Protein AF-A0AAU2WPN0-F1 (afdb_monomer_lite)

pLDDT: mean 75.32, std 19.12, range [30.03, 96.5]

Foldseek 3Di:
DDDDDDPPPDPDDPVPLVLVLLLVLLVCLQVVCPDPQDGDQLLSSQLSSLCLQAPLVVVVVVCVVPDDPPPPCPVVVVSSVSSVVCNVVLPHRDPSVVRSVLLSCLLQPVQQLLVFFDVCLLVLQLVCLVVLAAEEQQAADDQLRVQSSCCSNQNAPPPPRSVDFDQWDWGPPSPHTHIYGYQYYSDSLPPVSLVSQVVVCPQFAEEEEECDPVSQVSSCVSVVSYQAEHECQFPCNVVVVVCVVVVVCVVVVVCVVVNSYHYDDASNCPVVVVVVCLVVCVHPVPGRYYYHYNCQGRGGNVVVSSVSSSVSSSPSSPPPPDDDPDDPPDDDPPDDDPPPDDDDDDDD

Sequence (348 aa):
MDAATDPSDTGSGRSDGRTELIAAKIEHAWGSSVGEKGYGAPDEVAERLYDALYHPDRVVQGIRDRLPEGSRVPELRASTQEALEARADMGPAPDRGEFVRTVSDTIVRDVPVAQTLLPGAREALAELGRRGVGVMAWSAGEPKHQHHKLADIGMVDPAIAPSVEPLITVSRDFGPLLEVATAIAPDKTVPENMQRVRQFAGDRHLVVADDRTKNVIAFQQQFPEATGLWVQYGAHAAKSVAKLERGEDPAVAQAIGDGRIVPVREIGELVPTIERLQREGRLPENAKLALASDVDDTLLNNDLRRDLQHAATLDAVSPAAGPSNHPPAHPNPSRPQPSTWHPTHGSA

Radius of gyration: 25.05 Å; chains: 1; bounding box: 84×68×67 Å

Secondary structure (DSSP, 8-state):
------------S-HHHHHHHHHHHHHHHHHTT-STT-SPPHHHHHHHHHHHHH-HHHHHHHHHHHS-TTSSTHHHHHHHHHHHHTGGGS-SPPPHHHHHHHHHHHHHHTS-GGGGBPTTHHHHHHHHHHTT-EEEEEEES-HHHHHHHHHHTTSS-TTS-TTS--S-EEE-TTSS-EEEEEEEESSTTSHHHHHHHHHHHTTSEEEEEES-HHHHHHHHHH-TTSEEEEESSSTTHHHHHHHHHTT--HHHHHHHHTTSEEEE-SGGGHHHHHHHHHHTTSS-TTPPEEEEE-HHHHHB-HHHHHHHHHHHHHHHHS--SS----------S--PPPP---------

Structure (mmCIF, N/CA/C/O back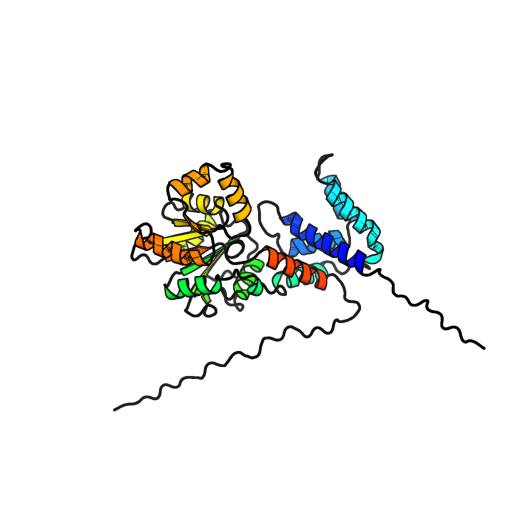bone):
data_AF-A0AAU2WPN0-F1
#
_entry.id   AF-A0AAU2WPN0-F1
#
loop_
_atom_site.group_PDB
_atom_site.id
_atom_site.type_symbol
_atom_site.label_atom_id
_atom_site.label_alt_id
_atom_site.label_comp_id
_atom_site.label_asym_id
_atom_site.label_entity_id
_atom_site.label_seq_id
_atom_site.pdbx_PDB_ins_code
_atom_site.Cartn_x
_atom_site.Cartn_y
_atom_site.Cartn_z
_atom_site.occupancy
_atom_site.B_iso_or_equiv
_atom_site.auth_seq_id
_atom_site.auth_comp_id
_atom_site.auth_asym_id
_atom_site.auth_atom_id
_atom_site.pdbx_PDB_model_num
ATOM 1 N N . MET A 1 1 ? 53.358 -33.901 -37.893 1.00 41.09 1 MET A N 1
ATOM 2 C CA . MET A 1 1 ? 52.142 -33.593 -38.674 1.00 41.09 1 MET A CA 1
ATOM 3 C C . MET A 1 1 ? 51.087 -33.281 -37.643 1.00 41.09 1 MET A C 1
ATOM 5 O O . MET A 1 1 ? 50.383 -34.175 -37.195 1.00 41.09 1 MET A O 1
ATOM 9 N N . ASP A 1 2 ? 51.117 -32.034 -37.189 1.00 34.78 2 ASP A N 1
ATOM 10 C CA . ASP A 1 2 ? 50.236 -31.497 -36.162 1.00 34.78 2 ASP A CA 1
ATOM 11 C C . ASP A 1 2 ? 48.998 -30.933 -36.855 1.00 34.78 2 ASP A C 1
ATOM 13 O O . ASP A 1 2 ? 49.114 -30.093 -37.748 1.00 34.78 2 ASP A O 1
ATOM 17 N N . ALA A 1 3 ? 47.821 -31.424 -36.479 1.00 38.25 3 ALA A N 1
ATOM 18 C CA . ALA A 1 3 ? 46.563 -30.798 -36.849 1.00 38.25 3 ALA A CA 1
ATOM 19 C C . ALA A 1 3 ? 46.236 -29.765 -35.767 1.00 38.25 3 ALA A C 1
ATOM 21 O O . ALA A 1 3 ? 45.864 -30.116 -34.650 1.00 38.25 3 ALA A O 1
ATOM 22 N N . ALA A 1 4 ? 46.449 -28.495 -36.103 1.00 36.09 4 ALA A N 1
ATOM 23 C CA . ALA A 1 4 ? 46.052 -27.358 -35.295 1.00 36.09 4 ALA A CA 1
ATOM 24 C C . ALA A 1 4 ? 44.520 -27.246 -35.280 1.00 36.09 4 ALA A C 1
ATOM 26 O O . ALA A 1 4 ? 43.899 -27.028 -36.320 1.00 36.09 4 ALA A O 1
ATOM 27 N N . THR A 1 5 ? 43.924 -27.395 -34.101 1.00 36.97 5 THR A N 1
ATOM 28 C CA . THR A 1 5 ? 42.552 -26.966 -33.826 1.00 36.97 5 THR A CA 1
ATOM 29 C C . THR A 1 5 ? 42.602 -25.479 -33.494 1.00 36.97 5 THR A C 1
ATOM 31 O O . THR A 1 5 ? 43.243 -25.084 -32.522 1.00 36.97 5 THR A O 1
ATOM 34 N N . ASP A 1 6 ? 41.973 -24.662 -34.332 1.00 34.50 6 ASP A N 1
ATOM 35 C CA . ASP A 1 6 ? 41.810 -23.222 -34.138 1.00 34.50 6 ASP A CA 1
ATOM 36 C C . ASP A 1 6 ? 40.816 -22.952 -32.984 1.00 34.50 6 ASP A C 1
ATOM 38 O O . ASP A 1 6 ? 39.670 -23.401 -33.071 1.00 34.50 6 ASP A O 1
ATOM 42 N N . PRO A 1 7 ? 41.206 -22.270 -31.889 1.00 39.09 7 PRO A N 1
ATOM 43 C CA . PRO A 1 7 ? 40.310 -21.879 -30.812 1.00 39.09 7 PRO A CA 1
ATOM 44 C C . PRO A 1 7 ? 39.847 -20.434 -31.042 1.00 39.09 7 PRO A C 1
ATOM 46 O O . PRO A 1 7 ? 40.150 -19.536 -30.259 1.00 39.09 7 PRO A O 1
ATOM 49 N N . SER A 1 8 ? 39.131 -20.195 -32.138 1.00 35.88 8 SER A N 1
ATOM 50 C CA . SER A 1 8 ? 38.512 -18.898 -32.437 1.00 35.88 8 SER A CA 1
ATOM 51 C C . SER A 1 8 ? 37.004 -18.872 -32.154 1.00 35.88 8 SER A C 1
ATOM 53 O O . SER A 1 8 ? 36.317 -17.947 -32.574 1.00 35.88 8 SER A O 1
ATOM 55 N N . ASP A 1 9 ? 36.499 -19.823 -31.360 1.00 41.84 9 ASP A N 1
ATOM 56 C CA . ASP A 1 9 ? 35.136 -19.797 -30.817 1.00 41.84 9 ASP A CA 1
ATOM 57 C C . ASP A 1 9 ? 35.171 -19.589 -29.297 1.00 41.84 9 ASP A C 1
ATOM 59 O O . ASP A 1 9 ? 34.936 -20.480 -28.482 1.00 41.84 9 ASP A O 1
ATOM 63 N N . THR A 1 10 ? 35.553 -18.374 -28.908 1.00 37.50 10 THR A N 1
ATOM 64 C CA . THR A 1 10 ? 35.216 -17.837 -27.590 1.00 37.50 10 THR A CA 1
ATOM 65 C C . THR A 1 10 ? 34.099 -16.829 -27.798 1.00 37.50 10 THR A C 1
ATOM 67 O O . THR A 1 10 ? 34.336 -15.637 -28.009 1.00 37.50 10 THR A O 1
ATOM 70 N N . GLY A 1 11 ? 32.861 -17.332 -27.759 1.00 35.84 11 GLY A N 1
ATOM 71 C CA . GLY A 1 11 ? 31.665 -16.542 -27.484 1.00 35.84 11 GLY A CA 1
ATOM 72 C C . GLY A 1 11 ? 31.889 -15.737 -26.205 1.00 35.84 11 GLY A C 1
ATOM 73 O O . GLY A 1 11 ? 31.661 -16.214 -25.099 1.00 35.84 11 GLY A O 1
ATOM 74 N N . SER A 1 12 ? 32.450 -14.544 -26.364 1.00 36.53 12 SER A N 1
ATOM 75 C CA . SER A 1 12 ? 32.965 -13.713 -25.286 1.00 36.53 12 SER A CA 1
ATOM 76 C C . SER A 1 12 ? 31.963 -12.609 -24.973 1.00 36.53 12 SER A C 1
ATOM 78 O O . SER A 1 12 ? 31.715 -11.716 -25.779 1.00 36.53 12 SER A O 1
ATOM 80 N N . GLY A 1 13 ? 31.364 -12.699 -23.785 1.00 36.97 13 GLY A N 1
ATOM 81 C CA . GLY A 1 13 ? 31.141 -11.562 -22.883 1.00 36.97 13 GLY A CA 1
ATOM 82 C C . GLY A 1 13 ? 30.313 -10.366 -23.365 1.00 36.97 13 GLY A C 1
ATOM 83 O O . GLY A 1 13 ? 30.427 -9.301 -22.770 1.00 36.97 13 GLY A O 1
ATOM 84 N N . ARG A 1 14 ? 29.495 -10.485 -24.418 1.00 42.72 14 ARG A N 1
ATOM 85 C CA . ARG A 1 14 ? 28.602 -9.395 -24.871 1.00 42.72 14 ARG A CA 1
ATOM 86 C C . ARG A 1 14 ? 27.188 -9.439 -24.275 1.00 42.72 14 ARG A C 1
ATOM 88 O O . ARG A 1 14 ? 26.426 -8.502 -24.488 1.00 42.72 14 ARG A O 1
ATOM 95 N N . SER A 1 15 ? 26.828 -10.481 -23.518 1.00 51.94 15 SER A N 1
ATOM 96 C CA . SER A 1 15 ? 25.516 -10.585 -22.848 1.00 51.94 15 SER A CA 1
ATOM 97 C C . SER A 1 15 ? 25.370 -9.681 -21.624 1.00 51.94 15 SER A C 1
ATOM 99 O O . SER A 1 15 ? 24.247 -9.341 -21.252 1.00 51.94 15 SER A O 1
ATOM 101 N N . ASP A 1 16 ? 26.482 -9.267 -21.019 1.00 61.56 16 ASP A N 1
ATOM 102 C CA . ASP A 1 16 ? 26.452 -8.669 -19.682 1.00 61.56 16 ASP A CA 1
ATOM 103 C C . ASP A 1 16 ? 26.088 -7.178 -19.761 1.00 61.56 16 ASP A C 1
ATOM 105 O O . ASP A 1 16 ? 25.145 -6.739 -19.107 1.00 61.56 16 ASP A O 1
ATOM 109 N N . GLY A 1 17 ? 26.681 -6.431 -20.702 1.00 65.12 17 GLY A N 1
ATOM 110 C CA . GLY A 1 17 ? 26.371 -5.005 -20.892 1.00 65.12 17 GLY A CA 1
ATOM 111 C C . GLY A 1 17 ? 24.945 -4.723 -21.390 1.00 65.12 17 GLY A C 1
ATOM 112 O O . GLY A 1 17 ? 24.338 -3.723 -21.008 1.00 65.12 17 GLY A O 1
ATOM 113 N N . ARG A 1 18 ? 24.361 -5.617 -22.204 1.00 73.75 18 ARG A N 1
ATOM 114 C CA . ARG A 1 18 ? 22.958 -5.492 -22.646 1.00 73.75 18 ARG A CA 1
ATOM 115 C C . ARG A 1 18 ? 21.991 -5.698 -21.482 1.00 73.75 18 ARG A C 1
ATOM 117 O O . ARG A 1 18 ? 21.039 -4.936 -21.335 1.00 73.75 18 ARG A O 1
ATOM 124 N N . THR A 1 19 ? 22.228 -6.727 -20.675 1.00 76.94 19 THR A N 1
ATOM 125 C CA . THR A 1 19 ? 21.384 -7.052 -19.519 1.00 76.94 19 THR A CA 1
ATOM 126 C C . THR A 1 19 ? 21.441 -5.931 -18.479 1.00 76.94 19 THR A C 1
ATOM 128 O O . THR A 1 19 ? 20.399 -5.492 -17.996 1.00 76.94 19 THR A O 1
ATOM 131 N N . GLU A 1 20 ? 22.634 -5.396 -18.207 1.00 74.81 20 GLU A N 1
ATOM 132 C CA . GLU A 1 20 ? 22.838 -4.249 -17.312 1.00 74.81 20 GLU A CA 1
ATOM 133 C C . GLU A 1 20 ? 22.116 -2.986 -17.802 1.00 74.81 20 GLU A C 1
ATOM 135 O O . GLU A 1 20 ? 21.430 -2.320 -17.023 1.00 74.81 20 GLU A O 1
ATOM 140 N N . LEU A 1 21 ? 22.196 -2.679 -19.101 1.00 76.00 21 LEU A N 1
ATOM 141 C CA . LEU A 1 21 ? 21.477 -1.551 -19.692 1.00 76.00 21 LEU A CA 1
ATOM 142 C C . LEU A 1 21 ? 19.960 -1.699 -19.540 1.00 76.00 21 LEU A C 1
ATOM 144 O O . LEU A 1 21 ? 19.283 -0.750 -19.141 1.00 76.00 21 LEU A O 1
ATOM 148 N N . ILE A 1 22 ? 19.420 -2.877 -19.861 1.00 77.38 22 ILE A N 1
ATOM 149 C CA . ILE A 1 22 ? 17.988 -3.161 -19.731 1.00 77.38 22 ILE A CA 1
ATOM 150 C C . ILE A 1 22 ? 17.559 -3.016 -18.268 1.00 77.38 22 ILE A C 1
ATOM 152 O O . ILE A 1 22 ? 16.577 -2.325 -17.996 1.00 77.38 22 ILE A O 1
ATOM 156 N N . ALA A 1 23 ? 18.316 -3.584 -17.327 1.00 78.88 23 ALA A N 1
ATOM 157 C CA . ALA A 1 23 ? 18.053 -3.448 -15.897 1.00 78.88 23 ALA A CA 1
ATOM 158 C C . ALA A 1 23 ? 18.043 -1.974 -15.452 1.00 78.88 23 ALA A C 1
ATOM 160 O O . ALA A 1 23 ? 17.129 -1.549 -14.745 1.00 78.88 23 ALA A O 1
ATOM 161 N N . ALA A 1 24 ? 18.982 -1.156 -15.939 1.00 75.75 24 ALA A N 1
ATOM 162 C CA . ALA A 1 24 ? 19.002 0.282 -15.668 1.00 75.75 24 ALA A CA 1
ATOM 163 C C . ALA A 1 24 ? 17.785 1.021 -16.263 1.00 75.75 24 ALA A C 1
ATOM 165 O O . ALA A 1 24 ? 17.276 1.974 -15.664 1.00 75.75 24 ALA A O 1
ATOM 166 N N . LYS A 1 25 ? 17.275 0.595 -17.428 1.00 79.62 25 LYS A N 1
ATOM 167 C CA . LYS A 1 25 ? 16.051 1.168 -18.023 1.00 79.62 25 LYS A CA 1
ATOM 168 C C . LYS A 1 25 ? 14.791 0.768 -17.288 1.00 79.62 25 LYS A C 1
ATOM 170 O O . LYS A 1 25 ? 13.909 1.610 -17.134 1.00 79.62 25 LYS A O 1
ATOM 175 N N . ILE A 1 26 ? 14.733 -0.467 -16.809 1.00 76.69 26 ILE A N 1
ATOM 176 C CA . ILE A 1 26 ? 13.685 -0.930 -15.907 1.00 76.69 26 ILE A CA 1
ATOM 177 C C . ILE A 1 26 ? 13.712 -0.044 -14.656 1.00 76.69 26 ILE A C 1
ATOM 179 O O . ILE A 1 26 ? 12.748 0.684 -14.423 1.00 76.69 26 ILE A O 1
ATOM 183 N N . GLU A 1 27 ? 14.838 0.026 -13.939 1.00 74.31 27 GLU A N 1
ATOM 184 C CA . GLU A 1 27 ? 15.009 0.878 -12.750 1.00 74.31 27 GLU A CA 1
ATOM 185 C C . GLU A 1 27 ? 14.519 2.314 -12.991 1.00 74.31 27 GLU A C 1
ATOM 187 O O . GLU A 1 27 ? 13.779 2.860 -12.172 1.00 74.31 27 GLU A O 1
ATOM 192 N N . HIS A 1 28 ? 14.848 2.912 -14.140 1.00 72.50 28 HIS A N 1
ATOM 193 C CA . HIS A 1 28 ? 14.387 4.252 -14.494 1.00 72.50 28 HIS A CA 1
ATOM 194 C C . HIS A 1 28 ? 12.879 4.341 -14.800 1.00 72.50 28 HIS A C 1
ATOM 196 O O . HIS A 1 28 ? 12.210 5.278 -14.354 1.00 72.50 28 HIS A O 1
ATOM 202 N N . ALA A 1 29 ? 12.315 3.393 -15.552 1.00 72.44 29 ALA A N 1
ATOM 203 C CA . ALA A 1 29 ? 10.887 3.363 -15.880 1.00 72.44 29 ALA A CA 1
ATOM 204 C C . ALA A 1 29 ? 10.010 3.240 -14.619 1.00 72.44 29 ALA A C 1
ATOM 206 O O . ALA A 1 29 ? 8.946 3.867 -14.546 1.00 72.44 29 ALA A O 1
ATOM 207 N N . TRP A 1 30 ? 10.505 2.512 -13.613 1.00 68.81 30 TRP A N 1
ATOM 208 C CA . TRP A 1 30 ? 9.906 2.374 -12.284 1.00 68.81 30 TRP A CA 1
ATOM 209 C C . TRP A 1 30 ? 10.196 3.577 -11.368 1.00 68.81 30 TRP A C 1
ATOM 211 O O . TRP A 1 30 ? 9.302 4.077 -10.682 1.00 68.81 30 TRP A O 1
ATOM 221 N N . GLY A 1 31 ? 11.428 4.095 -11.384 1.00 57.66 31 GLY A N 1
ATOM 222 C CA . GLY A 1 31 ? 11.885 5.226 -10.567 1.00 57.66 31 GLY A CA 1
ATOM 223 C C . GLY A 1 31 ? 11.278 6.575 -10.972 1.00 57.66 31 GLY A C 1
ATOM 224 O O . GLY A 1 31 ? 11.042 7.439 -10.130 1.00 57.66 31 GLY A O 1
ATOM 225 N N . SER A 1 32 ? 10.953 6.755 -12.254 1.00 49.78 32 SER A N 1
ATOM 226 C CA . SER A 1 32 ? 10.294 7.964 -12.778 1.00 49.78 32 SER A CA 1
ATOM 227 C C . SER A 1 32 ? 8.824 8.106 -12.350 1.00 49.78 32 SER A C 1
ATOM 229 O O . SER A 1 32 ? 8.279 9.207 -12.422 1.00 49.78 32 SER A O 1
ATOM 231 N N . SER A 1 33 ? 8.202 7.040 -11.827 1.00 43.72 33 SER A N 1
ATOM 232 C CA . SER A 1 33 ? 6.909 7.096 -11.122 1.00 43.72 33 SER A CA 1
ATOM 233 C C . SER A 1 33 ? 7.015 7.488 -9.644 1.00 43.72 33 SER A C 1
ATOM 235 O O . SER A 1 33 ? 5.991 7.755 -9.024 1.00 43.72 33 SER A O 1
ATOM 237 N N . VAL A 1 34 ? 8.222 7.613 -9.075 1.00 39.62 34 VAL A N 1
ATOM 238 C CA . VAL A 1 34 ? 8.445 7.969 -7.655 1.00 39.62 34 VAL A CA 1
ATOM 239 C C . VAL A 1 34 ? 8.317 9.489 -7.425 1.00 39.62 34 VAL A C 1
ATOM 241 O O . VAL A 1 34 ? 9.013 10.107 -6.621 1.00 39.62 34 VAL A O 1
ATOM 244 N N . GLY A 1 35 ? 7.391 10.125 -8.147 1.00 35.94 35 GLY A N 1
ATOM 245 C CA . GLY A 1 35 ? 6.726 11.324 -7.653 1.00 35.94 35 GLY A CA 1
ATOM 246 C C . GLY A 1 35 ? 5.795 10.937 -6.502 1.00 35.94 35 GLY A C 1
ATOM 247 O O . GLY A 1 35 ? 5.479 9.770 -6.311 1.00 35.94 35 GLY A O 1
ATOM 248 N N . GLU A 1 36 ? 5.327 11.902 -5.717 1.00 36.22 36 GLU A N 1
ATOM 249 C CA . GLU A 1 36 ? 4.558 11.702 -4.473 1.00 36.22 36 GLU A CA 1
ATOM 250 C C . GLU A 1 36 ? 3.239 10.883 -4.580 1.00 36.22 36 GLU A C 1
ATOM 252 O O . GLU A 1 36 ? 2.524 10.767 -3.576 1.00 36.22 36 GLU A O 1
ATOM 257 N N . LYS A 1 37 ? 2.925 10.327 -5.763 1.00 36.84 37 LYS A N 1
ATOM 258 C CA . LYS A 1 37 ? 1.647 9.745 -6.200 1.00 36.84 37 LYS A CA 1
ATOM 259 C C . LYS A 1 37 ? 1.599 8.207 -6.322 1.00 36.84 37 LYS A C 1
ATOM 261 O O . LYS A 1 37 ? 0.562 7.695 -6.720 1.00 36.84 37 LYS A O 1
ATOM 266 N N . GLY A 1 38 ? 2.639 7.470 -5.930 1.00 47.22 38 GLY A N 1
ATOM 267 C CA . GLY A 1 38 ? 2.613 5.997 -5.952 1.00 47.22 38 GLY A CA 1
ATOM 268 C C . GLY A 1 38 ? 2.891 5.392 -7.334 1.00 47.22 38 GLY A C 1
ATOM 269 O O . GLY A 1 38 ? 3.112 6.114 -8.306 1.00 47.22 38 GLY A O 1
ATOM 270 N N . TYR A 1 39 ? 2.960 4.059 -7.391 1.00 52.44 39 TYR A N 1
ATOM 271 C CA . TYR A 1 39 ? 3.325 3.284 -8.583 1.00 52.44 39 TYR A CA 1
ATOM 272 C C . TYR A 1 39 ? 2.516 3.717 -9.819 1.00 52.44 39 TYR A C 1
ATOM 274 O O . TYR A 1 39 ? 1.288 3.788 -9.769 1.00 52.44 39 TYR A O 1
ATOM 282 N N . GLY A 1 40 ? 3.209 4.013 -10.927 1.00 60.41 40 GLY A N 1
ATOM 283 C CA . GLY A 1 40 ? 2.558 4.345 -12.197 1.00 60.41 40 GLY A CA 1
ATOM 284 C C . GLY A 1 40 ? 1.725 3.174 -12.718 1.00 60.41 40 GLY A C 1
ATOM 285 O O . GLY A 1 40 ? 1.997 2.021 -12.379 1.00 60.41 40 GLY A O 1
ATOM 286 N N . ALA A 1 41 ? 0.716 3.455 -13.546 1.00 74.38 41 ALA A N 1
ATOM 287 C CA . ALA A 1 41 ? -0.078 2.395 -14.159 1.00 74.38 41 ALA A CA 1
ATOM 288 C C . ALA A 1 41 ? 0.846 1.435 -14.945 1.00 74.38 41 ALA A C 1
ATOM 290 O O . ALA A 1 41 ? 1.729 1.919 -15.661 1.00 74.38 41 ALA A O 1
ATOM 291 N N . PRO A 1 42 ? 0.674 0.101 -14.842 1.00 79.94 42 PRO A N 1
ATOM 292 C CA . PRO A 1 42 ? 1.556 -0.869 -15.500 1.00 79.94 42 PRO A CA 1
ATOM 293 C C . PRO A 1 42 ? 1.759 -0.617 -17.001 1.00 79.94 42 PRO A C 1
ATOM 295 O O . PRO A 1 42 ? 2.884 -0.704 -17.489 1.00 79.94 42 PRO A O 1
ATOM 298 N N . ASP A 1 43 ? 0.702 -0.202 -17.709 1.00 83.19 43 ASP A N 1
ATOM 299 C CA . ASP A 1 43 ? 0.771 0.156 -19.130 1.00 83.19 43 ASP A CA 1
ATOM 300 C C . ASP A 1 43 ? 1.692 1.364 -19.374 1.00 83.19 43 ASP A C 1
ATOM 302 O O . ASP A 1 43 ? 2.500 1.344 -20.297 1.00 83.19 43 ASP A O 1
ATOM 306 N N . GLU A 1 44 ? 1.645 2.395 -18.522 1.00 82.62 44 GLU A N 1
ATOM 307 C CA . GLU A 1 44 ? 2.536 3.558 -18.635 1.00 82.62 44 GLU A CA 1
ATOM 308 C C . GLU A 1 44 ? 3.997 3.193 -18.361 1.00 82.62 44 GLU A C 1
ATOM 310 O O . GLU A 1 44 ? 4.899 3.711 -19.020 1.00 82.62 44 GLU A O 1
ATOM 315 N N . VAL A 1 45 ? 4.246 2.316 -17.383 1.00 81.69 45 VAL A N 1
ATOM 316 C CA . VAL A 1 45 ? 5.596 1.808 -17.096 1.00 81.69 45 VAL A CA 1
ATOM 317 C C . VAL A 1 45 ? 6.124 1.039 -18.307 1.00 81.69 45 VAL A C 1
ATOM 319 O O . VAL A 1 45 ? 7.247 1.293 -18.746 1.00 81.69 45 VAL A O 1
ATOM 322 N N . ALA A 1 46 ? 5.301 0.165 -18.891 1.00 87.44 46 ALA A N 1
ATOM 323 C CA . ALA A 1 46 ? 5.642 -0.605 -20.081 1.00 87.44 46 ALA A CA 1
ATOM 324 C C . ALA A 1 46 ? 5.881 0.288 -21.315 1.00 87.44 46 ALA A C 1
ATOM 326 O O . ALA A 1 46 ? 6.855 0.080 -22.039 1.00 87.44 46 ALA A O 1
ATOM 327 N N . GLU A 1 47 ? 5.061 1.321 -21.533 1.00 87.25 47 GLU A N 1
ATOM 328 C CA . GLU A 1 47 ? 5.261 2.294 -22.615 1.00 87.25 47 GLU A CA 1
ATOM 329 C C . GLU A 1 47 ? 6.570 3.076 -22.454 1.00 87.25 47 GLU A C 1
ATOM 331 O O . GLU A 1 47 ? 7.341 3.208 -23.407 1.00 87.25 47 GLU A O 1
ATOM 336 N N . ARG A 1 48 ? 6.857 3.568 -21.240 1.00 82.81 48 ARG A N 1
ATOM 337 C CA . ARG A 1 48 ? 8.113 4.276 -20.951 1.00 82.81 48 ARG A CA 1
ATOM 338 C C . ARG A 1 48 ? 9.320 3.374 -21.161 1.00 82.81 48 ARG A C 1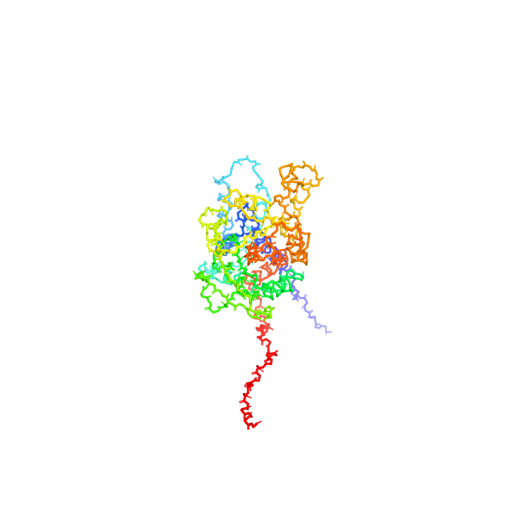
ATOM 340 O O . ARG A 1 48 ? 10.324 3.829 -21.706 1.00 82.81 48 ARG A O 1
ATOM 347 N N . LEU A 1 49 ? 9.224 2.113 -20.743 1.00 85.38 49 LEU A N 1
ATOM 348 C CA . LEU A 1 49 ? 10.280 1.131 -20.951 1.00 85.38 49 LEU A CA 1
ATOM 349 C C . LEU A 1 49 ? 10.506 0.871 -22.446 1.00 85.38 49 LEU A C 1
ATOM 351 O O . LEU A 1 49 ? 11.651 0.885 -22.892 1.00 85.38 49 LEU A O 1
ATOM 355 N N . TYR A 1 50 ? 9.435 0.714 -23.230 1.00 87.56 50 TYR A N 1
ATOM 356 C CA . TYR A 1 50 ? 9.522 0.552 -24.683 1.00 87.56 50 TYR A CA 1
ATOM 357 C C . TYR A 1 50 ? 10.246 1.733 -25.340 1.00 87.56 50 TYR A C 1
ATOM 359 O O . TYR A 1 50 ? 11.205 1.542 -26.092 1.00 87.56 50 TYR A O 1
ATOM 367 N N . ASP A 1 51 ? 9.832 2.962 -25.023 1.00 84.44 51 ASP A N 1
ATOM 368 C CA . ASP A 1 51 ? 10.462 4.161 -25.573 1.00 84.44 51 ASP A CA 1
ATOM 369 C C . ASP A 1 51 ? 11.926 4.287 -25.120 1.00 84.44 51 ASP A C 1
ATOM 371 O O . ASP A 1 51 ? 12.787 4.630 -25.929 1.00 84.44 51 ASP A O 1
ATOM 375 N N . ALA A 1 52 ? 12.246 3.954 -23.867 1.00 80.88 52 ALA A N 1
ATOM 376 C CA . ALA A 1 52 ? 13.613 3.998 -23.350 1.00 80.88 52 ALA A CA 1
ATOM 377 C C . ALA A 1 52 ? 14.554 2.978 -24.016 1.00 80.88 52 ALA A C 1
ATOM 379 O O . ALA A 1 52 ? 15.743 3.267 -24.168 1.00 80.88 52 ALA A O 1
ATOM 380 N N . LEU A 1 53 ? 14.036 1.809 -24.402 1.00 81.06 53 LEU A N 1
ATOM 381 C CA . LEU A 1 53 ? 14.808 0.730 -25.020 1.00 81.06 53 LEU A CA 1
ATOM 382 C C . LEU A 1 53 ? 14.930 0.879 -26.543 1.00 81.06 53 LEU A C 1
ATOM 384 O O . LEU A 1 53 ? 16.008 0.674 -27.096 1.00 81.06 53 LEU A O 1
ATOM 388 N N . TYR A 1 54 ? 13.846 1.250 -27.230 1.00 83.88 54 TYR A N 1
ATOM 389 C CA . TYR A 1 54 ? 13.772 1.195 -28.697 1.00 83.88 54 TYR A CA 1
ATOM 390 C C . TYR A 1 54 ? 13.669 2.565 -29.372 1.00 83.88 54 TYR A C 1
ATOM 392 O O . TYR A 1 54 ? 13.941 2.697 -30.572 1.00 83.88 54 TYR A O 1
ATOM 400 N N . HIS A 1 55 ? 13.319 3.605 -28.615 1.00 81.06 55 HIS A N 1
ATOM 401 C CA . HIS A 1 55 ? 13.244 4.983 -29.096 1.00 81.06 55 HIS A CA 1
ATOM 402 C C . HIS A 1 55 ? 13.944 5.999 -28.172 1.00 81.06 55 HIS A C 1
ATOM 404 O O . HIS A 1 55 ? 13.381 7.073 -27.924 1.00 81.06 55 HIS A O 1
ATOM 410 N N . PRO A 1 56 ? 15.181 5.734 -27.699 1.00 74.75 56 PRO A N 1
ATOM 411 C CA . PRO A 1 56 ? 15.865 6.625 -26.761 1.00 74.75 56 PRO A CA 1
ATOM 412 C C . PRO A 1 56 ? 16.038 8.055 -27.308 1.00 74.75 56 PRO A C 1
ATOM 414 O O . PRO A 1 56 ? 15.978 9.012 -26.540 1.00 74.75 56 PRO A O 1
ATOM 417 N N . ASP A 1 57 ? 16.116 8.233 -28.633 1.00 71.62 57 ASP A N 1
ATOM 418 C CA . ASP A 1 57 ? 16.106 9.547 -29.298 1.00 71.62 57 ASP A CA 1
ATOM 419 C C . ASP A 1 57 ? 14.879 10.398 -28.920 1.00 71.62 57 ASP A C 1
ATOM 421 O O . ASP A 1 57 ? 14.992 11.594 -28.638 1.00 71.62 57 ASP A O 1
ATOM 425 N N . ARG A 1 58 ? 13.689 9.779 -28.885 1.00 74.25 58 ARG A N 1
ATOM 426 C CA . ARG A 1 58 ? 12.430 10.457 -28.535 1.00 74.25 58 ARG A CA 1
ATOM 427 C C . ARG A 1 58 ? 12.415 10.862 -27.068 1.00 74.25 58 ARG A C 1
ATOM 429 O O . ARG A 1 58 ? 11.923 11.940 -26.742 1.00 74.25 58 ARG A O 1
ATOM 436 N N . VAL A 1 59 ? 12.986 10.025 -26.204 1.00 69.38 59 VAL A N 1
ATOM 437 C CA . VAL A 1 59 ? 13.132 10.310 -24.774 1.00 69.38 59 VAL A CA 1
ATOM 438 C C . VAL A 1 59 ? 14.063 11.507 -24.570 1.00 69.38 59 VAL A C 1
ATOM 440 O O . VAL A 1 59 ? 13.675 12.468 -23.906 1.00 69.38 59 VAL A O 1
ATOM 443 N N . VAL A 1 60 ? 15.241 11.519 -25.211 1.00 68.25 60 VAL A N 1
ATOM 444 C CA . VAL A 1 60 ? 16.175 12.661 -25.164 1.00 68.25 60 VAL A CA 1
ATOM 445 C C . VAL A 1 60 ? 15.502 13.946 -25.638 1.00 68.25 60 VAL A C 1
ATOM 447 O O . VAL A 1 60 ? 15.634 14.981 -24.979 1.00 68.25 60 VAL A O 1
ATOM 450 N N . GLN A 1 61 ? 14.771 13.892 -26.753 1.00 67.19 61 GLN A N 1
ATOM 451 C CA . GLN A 1 61 ? 14.087 15.061 -27.297 1.00 67.19 61 GLN A CA 1
ATOM 452 C C . GLN A 1 61 ? 12.990 15.567 -26.350 1.00 67.19 61 GLN A C 1
ATOM 454 O O . GLN A 1 61 ? 12.979 16.745 -26.008 1.00 67.19 61 GLN A O 1
ATOM 459 N N . GLY A 1 62 ? 12.143 14.679 -25.823 1.00 67.19 62 GLY A N 1
ATOM 460 C CA . GLY A 1 62 ? 11.096 15.052 -24.868 1.00 67.19 62 GLY A CA 1
ATOM 461 C C . GLY A 1 62 ? 11.638 15.664 -23.570 1.00 67.19 62 GLY A C 1
ATOM 462 O O . GLY A 1 62 ? 11.034 16.584 -23.023 1.00 67.19 62 GLY A O 1
ATOM 463 N N . ILE A 1 63 ? 12.797 15.200 -23.090 1.00 64.38 63 ILE A N 1
ATOM 464 C CA . ILE A 1 63 ? 13.498 15.787 -21.936 1.00 64.38 63 ILE A CA 1
ATOM 465 C C . ILE A 1 63 ? 14.013 17.190 -22.270 1.00 64.38 63 ILE A C 1
ATOM 467 O O . ILE A 1 63 ? 13.876 18.100 -21.453 1.00 64.38 63 ILE A O 1
ATOM 471 N N . ARG A 1 64 ? 14.619 17.371 -23.452 1.00 62.84 64 ARG A N 1
ATOM 472 C CA . ARG A 1 64 ? 15.126 18.674 -23.914 1.00 62.84 64 ARG A CA 1
ATOM 473 C C . ARG A 1 64 ? 14.001 19.695 -24.075 1.00 62.84 64 ARG A C 1
ATOM 475 O O . ARG A 1 64 ? 14.184 20.835 -23.672 1.00 62.84 64 ARG A O 1
ATOM 482 N N . ASP A 1 65 ? 12.850 19.270 -24.584 1.00 67.25 65 ASP A N 1
ATOM 483 C CA . ASP A 1 65 ? 11.712 20.156 -24.847 1.00 67.25 65 ASP A CA 1
ATOM 484 C C . ASP A 1 65 ? 10.963 20.578 -23.570 1.00 67.25 65 ASP A C 1
ATOM 486 O O . ASP A 1 65 ? 10.307 21.618 -23.553 1.00 67.25 65 ASP A O 1
ATOM 490 N N . ARG A 1 66 ? 11.035 19.781 -22.492 1.00 60.44 66 ARG A N 1
ATOM 491 C CA . ARG A 1 66 ? 10.253 20.001 -21.259 1.00 60.44 66 ARG A CA 1
ATOM 492 C C . ARG A 1 66 ? 11.022 20.643 -20.106 1.00 60.44 66 ARG A C 1
ATOM 494 O O . ARG A 1 66 ? 10.380 21.063 -19.145 1.00 60.44 66 ARG A O 1
ATOM 501 N N . LEU A 1 67 ? 12.356 20.692 -20.140 1.00 55.28 67 LEU A N 1
ATOM 502 C CA . LEU A 1 67 ? 13.149 21.076 -18.966 1.00 55.28 67 LEU A CA 1
ATOM 503 C C . LEU A 1 67 ? 13.945 22.375 -19.162 1.00 55.28 67 LEU A C 1
ATOM 505 O O . LEU A 1 67 ? 14.604 22.533 -20.188 1.00 55.28 67 LEU A O 1
ATOM 509 N N . PRO A 1 68 ? 13.973 23.267 -18.150 1.00 57.31 68 PRO A N 1
ATOM 510 C CA . PRO A 1 68 ? 14.888 24.404 -18.125 1.00 57.31 68 PRO A CA 1
ATOM 511 C C . PRO A 1 68 ? 16.353 23.943 -18.111 1.00 57.31 68 PRO A C 1
ATOM 513 O O . PRO A 1 68 ? 16.689 22.929 -17.477 1.00 57.31 68 PRO A O 1
ATOM 516 N N . GLU A 1 69 ? 17.235 24.712 -18.759 1.00 51.88 69 GLU A N 1
ATOM 517 C CA . GLU A 1 69 ? 18.690 24.524 -18.689 1.00 51.88 69 GLU A CA 1
ATOM 518 C C . GLU A 1 69 ? 19.161 24.413 -17.225 1.00 51.88 69 GLU A C 1
ATOM 520 O O . GLU A 1 69 ? 18.848 25.263 -16.396 1.00 51.88 69 GLU A O 1
ATOM 525 N N . GLY A 1 70 ? 19.900 23.343 -16.895 1.00 49.62 70 GLY A N 1
ATOM 526 C CA . GLY A 1 70 ? 20.505 23.134 -15.566 1.00 49.62 70 GLY A CA 1
ATOM 527 C C . GLY A 1 70 ? 19.780 22.171 -14.610 1.00 49.62 70 GLY A C 1
ATOM 528 O O . GLY A 1 70 ? 20.273 21.922 -13.514 1.00 49.62 70 GLY A O 1
ATOM 529 N N . SER A 1 71 ? 18.646 21.587 -15.004 1.00 53.41 71 SER A N 1
ATOM 530 C CA . SER A 1 71 ? 17.919 20.585 -14.195 1.00 53.41 71 SER A CA 1
ATOM 531 C C . SER A 1 71 ? 18.709 19.258 -14.044 1.00 53.41 71 SER A C 1
ATOM 533 O O . SER A 1 71 ? 19.600 19.013 -14.856 1.00 53.41 71 SER A O 1
ATOM 535 N N . ARG A 1 72 ? 18.360 18.379 -13.069 1.00 49.06 72 ARG A N 1
ATOM 536 C CA . ARG A 1 72 ? 18.937 17.032 -12.701 1.00 49.06 72 ARG A CA 1
ATOM 537 C C . ARG A 1 72 ? 19.071 15.971 -13.826 1.00 49.06 72 ARG A C 1
ATOM 539 O O . ARG A 1 72 ? 19.282 14.788 -13.605 1.00 49.06 72 ARG A O 1
ATOM 546 N N . VAL A 1 73 ? 18.994 16.427 -15.056 1.00 52.94 73 VAL A N 1
ATOM 547 C CA . VAL A 1 73 ? 19.093 15.748 -16.334 1.00 52.94 73 VAL A CA 1
ATOM 548 C C . VAL A 1 73 ? 20.431 15.044 -16.640 1.00 52.94 73 VAL A C 1
ATOM 550 O O . VAL A 1 73 ? 20.388 14.171 -17.503 1.00 52.94 73 VAL A O 1
ATOM 553 N N . PRO A 1 74 ? 21.602 15.341 -16.026 1.00 57.03 74 PRO A N 1
ATOM 554 C CA . PRO A 1 74 ? 22.854 14.688 -16.424 1.00 57.03 74 PRO A CA 1
ATOM 555 C C . PRO A 1 74 ? 22.805 13.156 -16.378 1.00 57.03 74 PRO A C 1
ATOM 557 O O . PRO A 1 74 ? 23.234 12.523 -17.334 1.00 57.03 74 PRO A O 1
ATOM 560 N N . GLU A 1 75 ? 22.206 12.572 -15.339 1.00 57.56 75 GLU A N 1
ATOM 561 C CA . GLU A 1 75 ? 22.104 11.115 -15.157 1.00 57.56 75 GLU A CA 1
ATOM 562 C C . GLU A 1 75 ? 21.164 10.474 -16.192 1.00 57.56 75 GLU A C 1
ATOM 564 O O . GLU A 1 75 ? 21.505 9.476 -16.825 1.00 57.56 75 GLU A O 1
ATOM 569 N N . LEU A 1 76 ? 20.005 11.096 -16.444 1.00 56.41 76 LEU A N 1
ATOM 570 C CA . LEU A 1 76 ? 19.046 10.616 -17.441 1.00 56.41 76 LEU A CA 1
ATOM 571 C C . LEU A 1 76 ? 19.569 10.786 -18.874 1.00 56.41 76 LEU A C 1
ATOM 573 O O . LEU A 1 76 ? 19.359 9.915 -19.717 1.00 56.41 76 LEU A O 1
ATOM 577 N N . ARG A 1 77 ? 20.280 11.885 -19.159 1.00 62.28 77 ARG A N 1
ATOM 578 C CA . ARG A 1 77 ? 20.983 12.077 -20.435 1.00 62.28 77 ARG A CA 1
ATOM 579 C C . ARG A 1 77 ? 22.085 11.043 -20.611 1.00 62.28 77 ARG A C 1
ATOM 581 O O . ARG A 1 77 ? 22.129 10.462 -21.683 1.00 62.28 77 ARG A O 1
ATOM 588 N N . ALA A 1 78 ? 22.918 10.798 -19.599 1.00 65.81 78 ALA A N 1
ATOM 589 C CA . ALA A 1 78 ? 24.002 9.817 -19.665 1.00 65.81 78 ALA A CA 1
ATOM 590 C C . ALA A 1 78 ? 23.458 8.408 -19.930 1.00 65.81 78 ALA A C 1
ATOM 592 O O . ALA A 1 78 ? 23.779 7.817 -20.953 1.00 65.81 78 ALA A O 1
ATOM 593 N N . SER A 1 79 ? 22.506 7.945 -19.116 1.00 64.12 79 SER A N 1
ATOM 594 C CA . SER A 1 79 ? 21.859 6.642 -19.304 1.00 64.12 79 SER A CA 1
ATOM 595 C C . SER A 1 79 ? 21.180 6.517 -20.675 1.00 64.12 79 SER A C 1
ATOM 597 O O . SER A 1 79 ? 21.179 5.457 -21.301 1.00 64.12 79 SER A O 1
ATOM 599 N N . THR A 1 80 ? 20.524 7.571 -21.170 1.00 64.88 80 THR A N 1
ATOM 600 C CA . THR A 1 80 ? 19.844 7.527 -22.481 1.00 64.88 80 THR A CA 1
ATOM 601 C C . THR A 1 80 ? 20.832 7.613 -23.646 1.00 64.88 80 THR A C 1
ATOM 603 O O . THR A 1 80 ? 20.591 7.004 -24.681 1.00 64.88 80 THR A O 1
ATOM 606 N N . GLN A 1 81 ? 21.961 8.295 -23.464 1.00 66.69 81 GLN A N 1
ATOM 607 C CA . GLN A 1 81 ? 23.071 8.326 -24.413 1.00 66.69 81 GLN A CA 1
ATOM 608 C C . GLN A 1 81 ? 23.770 6.960 -24.504 1.00 66.69 81 GLN A C 1
ATOM 610 O O . GLN A 1 81 ? 23.992 6.473 -25.607 1.00 66.69 81 GLN A O 1
ATOM 615 N N . GLU A 1 82 ? 23.993 6.284 -23.375 1.00 67.56 82 GLU A N 1
ATOM 616 C CA . GLU A 1 82 ? 24.470 4.893 -23.336 1.00 67.56 82 GLU A CA 1
ATOM 617 C C . GLU A 1 82 ? 23.511 3.950 -24.083 1.00 67.56 82 GLU A C 1
ATOM 619 O O . GLU A 1 82 ? 23.940 3.094 -24.851 1.00 67.56 82 GLU A O 1
ATOM 624 N N . ALA A 1 83 ? 22.195 4.152 -23.946 1.00 66.69 83 ALA A N 1
ATOM 625 C CA . ALA A 1 83 ? 21.199 3.377 -24.690 1.00 66.69 83 ALA A CA 1
ATOM 626 C C . ALA A 1 83 ? 21.204 3.656 -26.199 1.00 66.69 83 ALA A C 1
ATOM 628 O O . ALA A 1 83 ? 20.912 2.764 -26.992 1.00 66.69 83 ALA A O 1
ATOM 629 N N . LEU A 1 84 ? 21.531 4.886 -26.607 1.00 66.44 84 LEU A N 1
ATOM 630 C CA . LEU A 1 84 ? 21.720 5.230 -28.016 1.00 66.44 84 LEU A CA 1
ATOM 631 C C . LEU A 1 84 ? 22.941 4.523 -28.601 1.00 66.44 84 LEU A C 1
ATOM 633 O O . LEU A 1 84 ? 22.873 4.014 -29.719 1.00 66.44 84 LEU A O 1
ATOM 637 N N . GLU A 1 85 ? 24.024 4.456 -27.832 1.00 67.69 85 GLU A N 1
ATOM 638 C CA . GLU A 1 85 ? 25.269 3.784 -28.208 1.00 67.69 85 GLU A CA 1
ATOM 639 C C . GLU A 1 85 ? 25.097 2.257 -28.259 1.00 67.69 85 GLU A C 1
ATOM 641 O O . GLU A 1 85 ? 25.609 1.609 -29.170 1.00 67.69 85 GLU A O 1
ATOM 646 N N . ALA A 1 86 ? 24.275 1.697 -27.368 1.00 66.69 86 ALA A N 1
ATOM 647 C CA . ALA A 1 86 ? 23.944 0.273 -27.305 1.00 66.69 86 ALA A CA 1
ATOM 648 C C . ALA A 1 86 ? 22.739 -0.148 -28.174 1.00 66.69 86 ALA A C 1
ATOM 650 O O . ALA A 1 86 ? 22.360 -1.320 -28.196 1.00 66.69 86 ALA A O 1
ATOM 651 N N . ARG A 1 87 ? 22.115 0.774 -28.923 1.00 65.75 87 ARG A N 1
ATOM 652 C CA . ARG A 1 87 ? 20.910 0.497 -29.732 1.00 65.75 87 ARG A CA 1
ATOM 653 C C . ARG A 1 87 ? 21.117 -0.627 -30.750 1.00 65.75 87 ARG A C 1
ATOM 655 O O . ARG A 1 87 ? 20.173 -1.353 -31.056 1.00 65.75 87 ARG A O 1
ATOM 662 N N . ALA A 1 88 ? 22.335 -0.771 -31.272 1.00 61.78 88 ALA A N 1
ATOM 663 C CA . ALA A 1 88 ?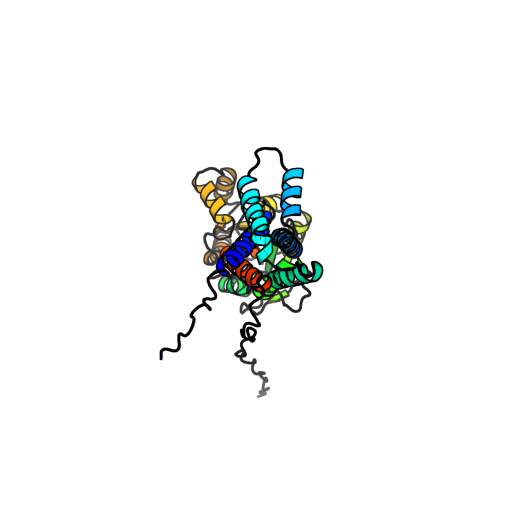 22.682 -1.853 -32.192 1.00 61.78 88 ALA A CA 1
ATOM 664 C C . ALA A 1 88 ? 22.512 -3.245 -31.550 1.00 61.78 88 ALA A C 1
ATOM 666 O O . ALA A 1 88 ? 22.136 -4.190 -32.243 1.00 61.78 88 ALA A O 1
ATOM 667 N N . ASP A 1 89 ? 22.707 -3.352 -30.233 1.00 66.38 89 ASP A N 1
ATOM 668 C CA . ASP A 1 89 ? 22.676 -4.613 -29.487 1.00 66.38 89 ASP A CA 1
ATOM 669 C C . ASP A 1 89 ? 21.268 -4.993 -28.995 1.00 66.38 89 ASP A C 1
ATOM 671 O O . ASP A 1 89 ? 21.026 -6.148 -28.633 1.00 66.38 89 ASP A O 1
ATOM 675 N N . MET A 1 90 ? 20.311 -4.055 -29.024 1.00 68.62 90 MET A N 1
ATOM 676 C CA . MET A 1 90 ? 18.914 -4.287 -28.623 1.00 68.62 90 MET A CA 1
ATOM 677 C C . MET A 1 90 ? 18.105 -5.087 -29.655 1.00 68.62 90 MET A C 1
ATOM 679 O O . MET A 1 90 ? 17.085 -5.686 -29.307 1.00 68.62 90 MET A O 1
ATOM 683 N N . GLY A 1 91 ? 18.575 -5.150 -30.904 1.00 72.62 91 GLY A N 1
ATOM 684 C CA . GLY A 1 91 ? 17.856 -5.779 -32.011 1.00 72.62 91 GLY A CA 1
ATOM 685 C C . GLY A 1 91 ? 16.713 -4.911 -32.565 1.00 72.62 91 GLY A C 1
ATOM 686 O O . GLY A 1 91 ? 16.582 -3.738 -32.204 1.00 72.62 91 GLY A O 1
ATOM 687 N N . PRO A 1 92 ? 15.900 -5.445 -33.496 1.00 79.19 92 PRO A N 1
ATOM 688 C CA . PRO A 1 92 ? 14.766 -4.712 -34.048 1.00 79.19 92 PRO A CA 1
ATOM 689 C C . PRO A 1 92 ? 13.727 -4.415 -32.961 1.00 79.19 92 PRO A C 1
ATOM 691 O O . PRO A 1 92 ? 13.488 -5.238 -32.078 1.00 79.19 92 PRO A O 1
ATOM 694 N N . ALA A 1 93 ? 13.087 -3.248 -33.052 1.00 82.88 93 ALA A N 1
ATOM 695 C CA . ALA A 1 93 ? 11.983 -2.906 -32.164 1.00 82.88 93 ALA A CA 1
ATOM 696 C C . ALA A 1 93 ? 10.813 -3.888 -32.388 1.00 82.88 93 ALA A C 1
ATOM 698 O O . ALA A 1 93 ? 10.402 -4.060 -33.542 1.00 82.88 93 ALA A O 1
ATOM 699 N N . PRO A 1 94 ? 10.293 -4.540 -31.331 1.00 86.19 94 PRO A N 1
ATOM 700 C CA . PRO A 1 94 ? 9.108 -5.385 -31.437 1.00 86.19 94 PRO A CA 1
ATOM 701 C C . PRO A 1 94 ? 7.857 -4.540 -31.718 1.00 86.19 94 PRO A C 1
ATOM 703 O O . PRO A 1 94 ? 7.899 -3.310 -31.659 1.00 86.19 94 PRO A O 1
ATOM 706 N N . ASP A 1 95 ? 6.725 -5.190 -32.006 1.00 91.69 95 ASP A N 1
ATOM 707 C CA . ASP A 1 95 ? 5.448 -4.475 -32.060 1.00 91.69 95 ASP A CA 1
ATOM 708 C C . ASP A 1 95 ? 5.162 -3.806 -30.706 1.00 91.69 95 ASP A C 1
ATOM 710 O O . ASP A 1 95 ? 5.230 -4.442 -29.651 1.00 91.69 95 ASP A O 1
ATOM 714 N N . ARG A 1 96 ? 4.843 -2.507 -30.734 1.00 90.62 96 ARG A N 1
ATOM 715 C CA . ARG A 1 96 ? 4.616 -1.721 -29.515 1.00 90.62 96 ARG A CA 1
ATOM 716 C C . ARG A 1 96 ? 3.433 -2.258 -28.715 1.00 90.62 96 ARG A C 1
ATOM 718 O O . ARG A 1 96 ? 3.525 -2.340 -27.495 1.00 90.62 96 ARG A O 1
ATOM 725 N N . GLY A 1 97 ? 2.326 -2.592 -29.379 1.00 90.31 97 GLY A N 1
ATOM 726 C CA . GLY A 1 97 ? 1.114 -3.056 -28.705 1.00 90.31 97 GLY A CA 1
ATOM 727 C C . GLY A 1 97 ? 1.337 -4.400 -28.018 1.00 90.31 97 GLY A C 1
ATOM 728 O O . GLY A 1 97 ? 0.937 -4.587 -26.869 1.00 90.31 97 GLY A O 1
ATOM 729 N N . GLU A 1 98 ? 2.028 -5.315 -28.694 1.00 89.88 98 GLU A N 1
ATOM 730 C CA . GLU A 1 98 ? 2.418 -6.602 -28.130 1.00 89.88 98 GLU A CA 1
ATOM 731 C C . GLU A 1 98 ? 3.397 -6.449 -26.962 1.00 89.88 98 GLU A C 1
ATOM 733 O O . GLU A 1 98 ? 3.163 -7.040 -25.910 1.00 89.88 98 GLU A O 1
ATOM 738 N N . PHE A 1 99 ? 4.438 -5.622 -27.105 1.00 89.88 99 PHE A N 1
ATOM 739 C CA . PHE A 1 99 ? 5.412 -5.374 -26.040 1.00 89.88 99 PHE A CA 1
ATOM 740 C C . PHE A 1 99 ? 4.750 -4.801 -24.784 1.00 89.88 99 PHE A C 1
ATOM 742 O O . PHE A 1 99 ? 4.930 -5.337 -23.691 1.00 89.88 99 PHE A O 1
ATOM 749 N N . VAL A 1 100 ? 3.961 -3.732 -24.942 1.00 89.38 100 VAL A N 1
ATOM 750 C CA . VAL A 1 100 ? 3.297 -3.050 -23.823 1.00 89.38 100 VAL A CA 1
ATOM 751 C C . VAL A 1 100 ? 2.366 -4.010 -23.096 1.00 89.38 100 VAL A C 1
ATOM 753 O O . VAL A 1 100 ? 2.408 -4.090 -21.870 1.00 89.38 100 VAL A O 1
ATOM 756 N N . ARG A 1 101 ? 1.580 -4.791 -23.844 1.00 88.31 101 ARG A N 1
ATOM 757 C CA . ARG A 1 101 ? 0.685 -5.799 -23.273 1.00 88.31 101 ARG A CA 1
ATOM 758 C C . ARG A 1 101 ? 1.453 -6.864 -22.494 1.00 88.31 101 ARG A C 1
ATOM 760 O O . ARG A 1 101 ? 1.086 -7.128 -21.357 1.00 88.31 101 ARG A O 1
ATOM 767 N N . THR A 1 102 ? 2.495 -7.455 -23.081 1.00 89.31 102 THR A N 1
ATOM 768 C CA . THR A 1 102 ? 3.282 -8.520 -22.439 1.00 89.31 102 THR A CA 1
ATOM 769 C C . THR A 1 102 ? 3.934 -8.024 -21.153 1.00 89.31 102 THR A C 1
ATOM 771 O O . THR A 1 102 ? 3.750 -8.634 -20.107 1.00 89.31 102 THR A O 1
ATOM 774 N N . VAL A 1 103 ? 4.623 -6.880 -21.196 1.00 87.44 103 VAL A N 1
ATOM 775 C CA . VAL A 1 103 ? 5.287 -6.319 -20.011 1.00 87.44 103 VAL A CA 1
ATOM 776 C C . VAL A 1 103 ? 4.271 -5.930 -18.936 1.00 87.44 103 VAL A C 1
ATOM 778 O O . VAL A 1 103 ? 4.465 -6.256 -17.770 1.00 87.44 103 VAL A O 1
ATOM 781 N N . SER A 1 104 ? 3.169 -5.276 -19.308 1.00 86.44 104 SER A N 1
ATOM 782 C CA . SER A 1 104 ? 2.111 -4.901 -18.363 1.00 86.44 104 SER A CA 1
ATOM 783 C C . SER A 1 104 ? 1.454 -6.122 -17.713 1.00 86.44 104 SER A C 1
ATOM 785 O O . SER A 1 104 ? 1.285 -6.151 -16.493 1.00 86.44 104 SER A O 1
ATOM 787 N N . ASP A 1 105 ? 1.129 -7.160 -18.493 1.00 86.19 105 ASP A N 1
ATOM 788 C CA . ASP A 1 105 ? 0.572 -8.399 -17.950 1.00 86.19 105 ASP A CA 1
ATOM 789 C C . ASP A 1 105 ? 1.576 -9.100 -17.025 1.00 86.19 105 ASP A C 1
ATOM 791 O O . ASP A 1 105 ? 1.159 -9.546 -15.961 1.00 86.19 105 ASP A O 1
ATOM 795 N N . THR A 1 106 ? 2.876 -9.117 -17.339 1.00 85.75 106 THR A N 1
ATOM 796 C CA . THR A 1 106 ? 3.912 -9.659 -16.441 1.00 85.75 106 THR A CA 1
ATOM 797 C C . THR A 1 106 ? 4.008 -8.874 -15.135 1.00 85.75 106 THR A C 1
ATOM 799 O O . THR A 1 106 ? 4.004 -9.473 -14.061 1.00 85.75 106 THR A O 1
ATOM 802 N N . ILE A 1 107 ? 4.011 -7.538 -15.197 1.00 79.88 107 ILE A N 1
ATOM 803 C CA . ILE A 1 107 ? 4.011 -6.665 -14.010 1.00 79.88 107 ILE A CA 1
ATOM 804 C C . ILE A 1 107 ? 2.806 -6.943 -13.111 1.00 79.88 107 ILE A C 1
ATOM 806 O O . ILE A 1 107 ? 2.914 -6.888 -11.882 1.00 79.88 107 ILE A O 1
ATOM 810 N N . VAL A 1 108 ? 1.647 -7.179 -13.726 1.00 79.06 108 VAL A N 1
ATOM 811 C CA . VAL A 1 108 ? 0.412 -7.427 -12.993 1.00 79.06 108 VAL A CA 1
ATOM 812 C C . VAL A 1 108 ? 0.372 -8.851 -12.458 1.00 79.06 108 VAL A C 1
ATOM 814 O O . VAL A 1 108 ? 0.029 -8.980 -11.298 1.00 79.06 108 VAL A O 1
ATOM 817 N N . ARG A 1 109 ? 0.691 -9.876 -13.258 1.00 78.75 109 ARG A N 1
ATOM 818 C CA . ARG A 1 109 ? 0.275 -11.271 -13.015 1.00 78.75 109 ARG A CA 1
ATOM 819 C C . ARG A 1 109 ? 1.382 -12.252 -12.662 1.00 78.75 109 ARG A C 1
ATOM 821 O O . ARG A 1 109 ? 1.103 -13.259 -12.021 1.00 78.75 109 ARG A O 1
ATOM 828 N N . ASP A 1 110 ? 2.605 -12.004 -13.116 1.00 79.62 110 ASP A N 1
ATOM 829 C CA . ASP A 1 110 ? 3.688 -12.993 -13.010 1.00 79.62 110 ASP A CA 1
ATOM 830 C C . ASP A 1 110 ? 4.591 -12.728 -11.795 1.00 79.62 110 ASP A C 1
ATOM 832 O O . ASP A 1 110 ? 5.489 -13.508 -11.475 1.00 79.62 110 ASP A O 1
ATOM 836 N N . VAL A 1 111 ? 4.340 -11.628 -11.087 1.00 80.38 111 VAL A N 1
ATOM 837 C CA . VAL A 1 111 ? 5.055 -11.236 -9.876 1.00 80.38 111 VAL A CA 1
ATOM 838 C C . VAL A 1 111 ? 4.414 -11.954 -8.690 1.00 80.38 111 VAL A C 1
ATOM 840 O O . VAL A 1 111 ? 3.238 -11.730 -8.420 1.00 80.38 111 VAL A O 1
ATOM 843 N N . PRO A 1 112 ? 5.147 -12.775 -7.921 1.00 84.44 112 PRO A N 1
ATOM 844 C CA . PRO A 1 112 ? 4.559 -13.534 -6.823 1.00 84.44 112 PRO A CA 1
ATOM 845 C C . PRO A 1 112 ? 4.355 -12.654 -5.576 1.00 84.44 112 PRO A C 1
ATOM 847 O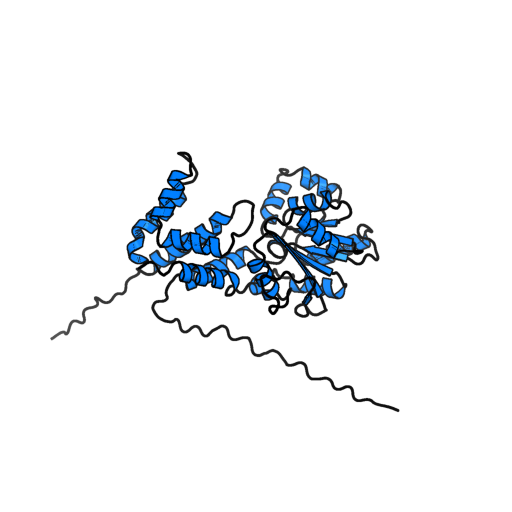 O . PRO A 1 112 ? 5.058 -12.799 -4.575 1.00 84.44 112 PRO A O 1
ATOM 850 N N . VAL A 1 113 ? 3.367 -11.753 -5.609 1.00 83.44 113 VAL A N 1
ATOM 851 C CA . VAL A 1 113 ? 3.088 -10.756 -4.552 1.00 83.44 113 VAL A CA 1
ATOM 852 C C . VAL A 1 113 ? 2.854 -11.407 -3.184 1.00 83.44 113 VAL A C 1
ATOM 854 O O . VAL A 1 113 ? 3.230 -10.862 -2.151 1.00 83.44 113 VAL A O 1
ATOM 857 N N . ALA A 1 114 ? 2.318 -12.628 -3.143 1.00 85.75 114 ALA A N 1
ATOM 858 C CA . ALA A 1 114 ? 2.168 -13.395 -1.906 1.00 85.75 114 ALA A CA 1
ATOM 859 C C . ALA A 1 114 ? 3.481 -13.585 -1.119 1.00 85.75 114 ALA A C 1
ATOM 861 O O . ALA A 1 114 ? 3.445 -13.675 0.110 1.00 85.75 114 ALA A O 1
ATOM 862 N N . GLN A 1 115 ? 4.629 -13.643 -1.807 1.00 89.00 115 GLN A N 1
ATOM 863 C CA . GLN A 1 115 ? 5.954 -13.785 -1.188 1.00 89.00 115 GLN A CA 1
ATOM 864 C C . GLN A 1 115 ? 6.435 -12.493 -0.524 1.00 89.00 115 GLN A C 1
ATOM 866 O O . GLN A 1 115 ? 7.390 -12.517 0.248 1.00 89.00 115 GLN A O 1
ATOM 871 N N . THR A 1 116 ? 5.775 -11.370 -0.805 1.00 88.00 116 THR A N 1
ATOM 872 C CA . THR A 1 116 ? 6.153 -10.058 -0.287 1.00 88.00 116 THR A CA 1
ATOM 873 C C . THR A 1 116 ? 5.364 -9.691 0.958 1.00 88.00 116 THR A C 1
ATOM 875 O O . THR A 1 116 ? 5.539 -8.591 1.456 1.00 88.00 116 THR A O 1
ATOM 878 N N . LEU A 1 117 ? 4.488 -10.554 1.481 1.00 89.25 117 LEU A N 1
ATOM 879 C CA . LEU A 1 117 ? 3.805 -10.288 2.749 1.00 89.25 117 LEU A CA 1
ATOM 880 C C . LEU A 1 117 ? 4.819 -10.118 3.884 1.00 89.25 117 LEU A C 1
ATOM 882 O O . LEU A 1 117 ? 5.733 -10.929 4.044 1.00 89.25 117 LEU A O 1
ATOM 886 N N . LEU A 1 118 ? 4.631 -9.081 4.698 1.00 88.75 118 LEU A N 1
ATOM 887 C CA . LEU A 1 118 ? 5.461 -8.866 5.875 1.00 88.75 118 LEU A CA 1
ATOM 888 C C . LEU A 1 118 ? 5.298 -10.030 6.873 1.00 88.75 118 LEU A C 1
ATOM 890 O O . LEU A 1 118 ? 4.178 -10.519 7.069 1.00 88.75 118 LEU A O 1
ATOM 894 N N . PRO A 1 119 ? 6.381 -10.471 7.542 1.00 88.69 119 PRO A N 1
ATOM 895 C CA . PRO A 1 119 ? 6.289 -11.482 8.593 1.00 88.69 119 PRO A CA 1
ATOM 896 C C . PRO A 1 119 ? 5.289 -11.062 9.677 1.00 88.69 119 PRO A C 1
ATOM 898 O O . PRO A 1 119 ? 5.415 -9.972 10.223 1.00 88.69 119 PRO A O 1
ATOM 901 N N . GLY A 1 120 ? 4.298 -11.901 9.992 1.00 89.00 120 GLY A N 1
ATOM 902 C CA . GLY A 1 120 ? 3.235 -11.571 10.951 1.00 89.00 120 GLY A CA 1
ATOM 903 C C . GLY A 1 120 ? 1.956 -10.990 10.331 1.00 89.00 120 GLY A C 1
ATOM 904 O O . GLY A 1 120 ? 0.937 -10.909 11.018 1.00 89.00 120 GLY A O 1
ATOM 905 N N . ALA A 1 121 ? 1.959 -10.607 9.044 1.00 89.94 121 ALA A N 1
ATOM 906 C CA . ALA A 1 121 ? 0.777 -10.051 8.374 1.00 89.94 121 ALA A CA 1
ATOM 907 C C . ALA A 1 121 ? -0.395 -11.038 8.347 1.00 89.94 121 ALA A C 1
ATOM 909 O O . ALA A 1 121 ? -1.538 -10.674 8.627 1.00 89.94 121 ALA A O 1
ATOM 910 N N . ARG A 1 122 ? -0.110 -12.308 8.027 1.00 88.50 122 ARG A N 1
ATOM 911 C CA . ARG A 1 122 ? -1.132 -13.360 7.947 1.00 88.50 122 ARG A CA 1
ATOM 912 C C . ARG A 1 122 ? -1.742 -13.630 9.315 1.00 88.50 122 ARG A C 1
ATOM 914 O O . ARG A 1 122 ? -2.958 -13.745 9.424 1.00 88.50 122 ARG A O 1
ATOM 921 N N . GLU A 1 123 ? -0.911 -13.695 10.346 1.00 90.50 123 GLU A N 1
ATOM 922 C CA . GLU A 1 123 ? -1.313 -13.903 11.732 1.00 90.50 123 GLU A CA 1
ATOM 923 C C . GLU A 1 123 ? -2.168 -12.738 12.241 1.00 90.50 123 GLU A C 1
ATOM 925 O O . GLU A 1 123 ? -3.202 -12.971 12.870 1.00 90.50 123 GLU A O 1
ATOM 930 N N . ALA A 1 124 ? -1.788 -11.497 11.918 1.00 90.44 124 ALA A N 1
ATOM 931 C CA . ALA A 1 124 ? -2.563 -10.308 12.254 1.00 90.44 124 ALA A CA 1
ATOM 932 C C . ALA A 1 124 ? -3.945 -10.318 11.576 1.00 90.44 124 ALA A C 1
ATOM 934 O O . ALA A 1 124 ? -4.956 -10.139 12.254 1.00 90.44 124 ALA A O 1
ATOM 935 N N . LEU A 1 125 ? -4.018 -10.597 10.269 1.00 88.69 125 LEU A N 1
ATOM 936 C CA . LEU A 1 125 ? -5.288 -10.707 9.535 1.00 88.69 125 LEU A CA 1
ATOM 937 C C . LEU A 1 125 ? -6.172 -11.848 10.066 1.00 88.69 125 LEU A C 1
ATOM 939 O O . LEU A 1 125 ? -7.377 -11.667 10.250 1.00 88.69 125 LEU A O 1
ATOM 943 N N . ALA A 1 126 ? -5.577 -13.003 10.373 1.00 88.06 126 ALA A N 1
ATOM 944 C CA . ALA A 1 126 ? -6.268 -14.138 10.977 1.00 88.06 126 ALA A CA 1
ATOM 945 C C . ALA A 1 126 ? -6.869 -13.782 12.346 1.00 88.06 126 ALA A C 1
ATOM 947 O O . ALA A 1 126 ? -7.998 -14.154 12.667 1.00 88.06 126 ALA A O 1
ATOM 948 N N . GLU A 1 127 ? -6.114 -13.066 13.176 1.00 91.44 127 GLU A N 1
ATOM 949 C CA . GLU A 1 127 ? -6.567 -12.614 14.490 1.00 91.44 127 GLU A CA 1
ATOM 950 C C . GLU A 1 127 ? -7.686 -11.564 14.382 1.00 91.44 127 GLU A C 1
ATOM 952 O O . GLU A 1 127 ? -8.674 -11.655 15.113 1.00 91.44 127 GLU A O 1
ATOM 957 N N . LEU A 1 128 ? -7.595 -10.625 13.434 1.00 90.06 128 LEU A N 1
ATOM 958 C CA . LEU A 1 128 ? -8.675 -9.674 13.137 1.00 90.06 128 LEU A CA 1
ATOM 959 C C . LEU A 1 128 ? -9.966 -10.402 12.726 1.00 90.06 128 LEU A C 1
ATOM 961 O O . LEU A 1 128 ? -11.040 -10.090 13.247 1.00 90.06 128 LEU A O 1
ATOM 965 N N . GLY A 1 129 ? -9.853 -11.431 11.878 1.00 87.00 129 GLY A N 1
ATOM 966 C CA . GLY A 1 129 ? -10.972 -12.292 11.487 1.00 87.00 129 GLY A CA 1
ATOM 967 C C . GLY A 1 129 ? -11.597 -13.039 12.671 1.00 87.00 129 GLY A C 1
ATOM 968 O O . GLY A 1 129 ? -12.817 -13.023 12.831 1.00 87.00 129 GLY A O 1
ATOM 969 N N . ARG A 1 130 ? -10.787 -13.622 13.574 1.00 89.12 130 ARG A N 1
ATOM 970 C CA . ARG A 1 130 ? -11.288 -14.275 14.811 1.00 89.12 130 ARG A CA 1
ATOM 971 C C . ARG A 1 130 ? -12.104 -13.334 15.690 1.00 89.12 130 ARG A C 1
ATOM 973 O O . ARG A 1 130 ? -13.025 -13.779 16.369 1.00 89.12 130 ARG A O 1
ATOM 980 N N . ARG A 1 131 ? -11.766 -12.047 15.675 1.00 87.06 131 ARG A N 1
ATOM 981 C CA . ARG A 1 131 ? -12.429 -10.999 16.460 1.00 87.06 131 ARG A CA 1
ATOM 982 C C . ARG A 1 131 ? -13.649 -10.401 15.770 1.00 87.06 131 ARG A C 1
ATOM 984 O O . ARG A 1 131 ? -14.314 -9.554 16.359 1.00 87.06 131 ARG A O 1
ATOM 991 N N . GLY A 1 132 ? -13.941 -10.814 14.537 1.00 88.00 132 GLY A N 1
ATOM 992 C CA . GLY A 1 132 ? -15.021 -10.238 13.743 1.00 88.00 132 GLY A CA 1
ATOM 993 C C . GLY A 1 132 ? -14.781 -8.771 13.379 1.00 88.00 132 GLY A C 1
ATOM 994 O O . GLY A 1 132 ? -15.747 -8.023 13.219 1.00 88.00 132 GLY A O 1
ATOM 995 N N . VAL A 1 133 ? -13.516 -8.344 13.281 1.00 89.75 133 VAL A N 1
ATOM 996 C CA . VAL A 1 133 ? -13.169 -7.021 12.750 1.00 89.75 133 VAL A CA 1
ATOM 997 C C . VAL A 1 133 ? -13.339 -7.064 11.235 1.00 89.75 133 VAL A C 1
ATOM 999 O O . VAL A 1 133 ? -12.710 -7.880 10.564 1.00 89.75 133 VAL A O 1
ATOM 1002 N N . GLY A 1 134 ? -14.183 -6.185 10.691 1.00 89.31 134 GLY A N 1
ATOM 1003 C CA . GLY A 1 134 ? -14.279 -6.014 9.242 1.00 89.31 134 GLY A CA 1
ATOM 1004 C C . GLY A 1 134 ? -13.042 -5.285 8.730 1.00 89.31 134 GLY A C 1
ATOM 1005 O O . GLY A 1 134 ? -12.686 -4.243 9.278 1.00 89.31 134 GLY A O 1
ATOM 1006 N N . VAL A 1 135 ? -12.388 -5.806 7.696 1.00 90.69 135 VAL A N 1
ATOM 1007 C CA . VAL A 1 135 ? -11.190 -5.195 7.114 1.00 90.69 135 VAL A CA 1
ATOM 1008 C C . VAL A 1 135 ? -11.532 -4.573 5.767 1.00 90.69 135 VAL A C 1
ATOM 1010 O O . VAL A 1 135 ? -12.255 -5.141 4.957 1.00 90.69 135 VAL A O 1
ATOM 1013 N N . MET A 1 136 ? -10.998 -3.390 5.510 1.00 90.94 136 MET A N 1
ATOM 1014 C CA . MET A 1 136 ? -11.039 -2.751 4.209 1.00 90.94 136 MET A CA 1
ATOM 1015 C C . MET A 1 136 ? -9.622 -2.489 3.720 1.00 90.94 136 MET A C 1
ATOM 1017 O O . MET A 1 136 ? -8.817 -1.875 4.422 1.00 90.94 136 MET A O 1
ATOM 1021 N N . ALA A 1 137 ? -9.344 -2.912 2.490 1.00 90.19 137 ALA A N 1
ATOM 1022 C CA . ALA A 1 137 ? -8.158 -2.497 1.766 1.00 90.19 137 ALA A CA 1
ATOM 1023 C C . ALA A 1 137 ? -8.361 -1.069 1.238 1.00 90.19 137 ALA A C 1
ATOM 1025 O O . ALA A 1 137 ? -9.074 -0.850 0.257 1.00 90.19 137 ALA A O 1
ATOM 1026 N N . TRP A 1 138 ? -7.752 -0.098 1.916 1.00 91.56 138 TRP A N 1
ATOM 1027 C CA . TRP A 1 138 ? -7.809 1.322 1.578 1.00 91.56 138 TRP A CA 1
ATOM 1028 C C . TRP A 1 138 ? -6.487 1.758 0.944 1.00 91.56 138 TRP A C 1
ATOM 1030 O O . TRP A 1 138 ? -5.553 2.170 1.630 1.00 91.56 138 TRP A O 1
ATOM 1040 N N . SER A 1 139 ? -6.394 1.636 -0.379 1.00 87.50 139 SER A N 1
ATOM 1041 C CA . SER A 1 139 ? -5.127 1.776 -1.104 1.00 87.50 139 SER A CA 1
ATOM 1042 C C . SER A 1 139 ? -5.195 2.826 -2.209 1.00 87.50 139 SER A C 1
ATOM 1044 O O . SER A 1 139 ? -6.261 3.120 -2.755 1.00 87.50 139 SER A O 1
ATOM 1046 N N . ALA A 1 140 ? -4.037 3.408 -2.518 1.00 84.50 140 ALA A N 1
ATOM 1047 C CA . ALA A 1 140 ? -3.872 4.328 -3.628 1.00 84.50 140 ALA A CA 1
ATOM 1048 C C . ALA A 1 140 ? -3.332 3.581 -4.855 1.00 84.50 140 ALA A C 1
ATOM 1050 O O . ALA A 1 140 ? -2.431 2.753 -4.741 1.00 84.50 140 ALA A O 1
ATOM 1051 N N . GLY A 1 141 ? -3.848 3.888 -6.040 1.00 79.12 141 GLY A N 1
ATOM 1052 C CA . GLY A 1 141 ? -3.312 3.386 -7.305 1.00 79.12 141 GLY A CA 1
ATOM 1053 C C . GLY A 1 141 ? -4.376 2.883 -8.269 1.00 79.12 141 GLY A C 1
ATOM 1054 O O . GLY A 1 141 ? -5.572 3.098 -8.079 1.00 79.12 141 GLY A O 1
ATOM 1055 N N . GLU A 1 142 ? -3.910 2.219 -9.326 1.00 78.25 142 GLU A N 1
ATOM 1056 C CA . GLU A 1 142 ? -4.766 1.706 -10.394 1.00 78.25 142 GLU A CA 1
ATOM 1057 C C . GLU A 1 142 ? -5.578 0.483 -9.918 1.00 78.25 142 GLU A C 1
ATOM 1059 O O . GLU A 1 142 ? -4.969 -0.526 -9.533 1.00 78.25 142 GLU A O 1
ATOM 1064 N N . PRO A 1 143 ? -6.928 0.513 -9.971 1.00 77.50 143 PRO A N 1
ATOM 1065 C CA . PRO A 1 143 ? -7.779 -0.551 -9.434 1.00 77.50 143 PRO A CA 1
ATOM 1066 C C . PRO A 1 143 ? -7.440 -1.951 -9.943 1.00 77.50 143 PRO A C 1
ATOM 1068 O O . PRO A 1 143 ? -7.322 -2.877 -9.145 1.00 77.50 143 PRO A O 1
ATOM 1071 N N . LYS A 1 144 ? -7.198 -2.104 -11.254 1.00 74.94 144 LYS A N 1
ATOM 1072 C CA . LYS A 1 144 ? -6.847 -3.401 -11.860 1.00 74.94 144 LYS A CA 1
ATOM 1073 C C . LYS A 1 144 ? -5.621 -4.031 -11.196 1.00 74.94 144 LYS A C 1
ATOM 1075 O O . LYS A 1 144 ? -5.614 -5.228 -10.921 1.00 74.94 144 LYS A O 1
ATOM 1080 N N . HIS A 1 145 ? -4.590 -3.225 -10.952 1.00 77.75 145 HIS A N 1
ATOM 1081 C CA . HIS A 1 145 ? -3.345 -3.693 -10.356 1.00 77.75 145 HIS A CA 1
ATOM 1082 C C . HIS A 1 145 ? -3.515 -3.968 -8.857 1.00 77.75 145 HIS A C 1
ATOM 1084 O O . HIS A 1 145 ? -3.082 -5.007 -8.365 1.00 77.75 145 HIS A O 1
ATOM 1090 N N . GLN A 1 146 ? -4.196 -3.075 -8.137 1.00 80.69 146 GLN A N 1
ATOM 1091 C CA . GLN A 1 146 ? -4.417 -3.228 -6.699 1.00 80.69 146 GLN A CA 1
ATOM 1092 C C . GLN A 1 146 ? -5.299 -4.446 -6.373 1.00 80.69 146 GLN A C 1
ATOM 1094 O O . GLN A 1 146 ? -4.953 -5.219 -5.483 1.00 80.69 146 GLN A O 1
ATOM 1099 N N . HIS A 1 147 ? -6.378 -4.696 -7.122 1.00 80.56 147 HIS A N 1
ATOM 1100 C CA . HIS A 1 147 ? -7.211 -5.888 -6.919 1.00 80.56 147 HIS A CA 1
ATOM 1101 C C . HIS A 1 147 ? -6.452 -7.191 -7.167 1.00 80.56 147 HIS A C 1
ATOM 1103 O O . HIS A 1 147 ? -6.647 -8.150 -6.425 1.00 80.56 147 HIS A O 1
ATOM 1109 N N . HIS A 1 148 ? -5.565 -7.225 -8.165 1.00 80.00 148 HIS A N 1
ATOM 1110 C CA . HIS A 1 148 ? -4.741 -8.405 -8.406 1.00 80.00 148 HIS A CA 1
ATOM 1111 C C . HIS A 1 148 ? -3.804 -8.689 -7.225 1.00 80.00 148 HIS A C 1
ATOM 1113 O O . HIS A 1 148 ? -3.794 -9.804 -6.713 1.00 80.00 148 HIS A O 1
ATOM 1119 N N . LYS A 1 149 ? -3.123 -7.660 -6.699 1.00 83.62 149 LYS A N 1
ATOM 1120 C CA . LYS A 1 149 ? -2.285 -7.796 -5.495 1.00 83.62 149 LYS A CA 1
ATOM 1121 C C . LYS A 1 149 ? -3.073 -8.337 -4.303 1.00 83.62 149 LYS A C 1
ATOM 1123 O O . LYS A 1 149 ? -2.586 -9.211 -3.591 1.00 83.62 149 LYS A O 1
ATOM 1128 N N . LEU A 1 150 ? -4.292 -7.835 -4.090 1.00 85.19 150 LEU A N 1
ATOM 1129 C CA . LEU A 1 150 ? -5.177 -8.311 -3.024 1.00 85.19 150 LEU A CA 1
ATOM 1130 C C . LEU A 1 150 ? -5.607 -9.769 -3.226 1.00 85.19 150 LEU A C 1
ATOM 1132 O O . LEU A 1 150 ? -5.733 -10.503 -2.245 1.00 85.19 150 LEU A O 1
ATOM 1136 N N . ALA A 1 151 ? -5.825 -10.189 -4.471 1.00 83.00 151 ALA A N 1
ATOM 1137 C CA . ALA A 1 151 ? -6.151 -11.571 -4.788 1.00 83.00 151 ALA A CA 1
ATOM 1138 C C . ALA A 1 151 ? -4.970 -12.513 -4.522 1.00 83.00 151 ALA A C 1
ATOM 1140 O O . ALA A 1 151 ? -5.142 -13.534 -3.859 1.00 83.00 151 ALA A O 1
ATOM 1141 N N . ASP A 1 152 ? -3.760 -12.132 -4.932 1.00 84.00 152 ASP A N 1
ATOM 1142 C CA . ASP A 1 152 ? -2.550 -12.941 -4.742 1.00 84.00 152 ASP A CA 1
ATOM 1143 C C . ASP A 1 152 ? -2.232 -13.210 -3.272 1.00 84.00 152 ASP A C 1
ATOM 1145 O O . ASP A 1 152 ? -1.798 -14.303 -2.902 1.00 84.00 152 ASP A O 1
ATOM 1149 N N . ILE A 1 153 ? -2.465 -12.226 -2.402 1.00 84.06 153 ILE A N 1
ATOM 1150 C CA . ILE A 1 153 ? -2.255 -12.401 -0.961 1.00 84.06 153 ILE A CA 1
ATOM 1151 C C . ILE A 1 153 ? -3.414 -13.132 -0.269 1.00 84.06 153 ILE A C 1
ATOM 1153 O O . ILE A 1 153 ? -3.294 -13.462 0.912 1.00 84.06 153 ILE A O 1
ATOM 1157 N N . GLY A 1 154 ? -4.503 -13.419 -0.990 1.00 80.88 154 GLY A N 1
ATOM 1158 C CA . GLY A 1 154 ? -5.688 -14.122 -0.493 1.00 80.88 154 GLY A CA 1
ATOM 1159 C C . GLY A 1 154 ? -6.708 -13.224 0.211 1.00 80.88 154 GLY A C 1
ATOM 1160 O O . GLY A 1 154 ? -7.563 -13.729 0.932 1.00 80.88 154 GLY A O 1
ATOM 1161 N N . MET A 1 155 ? -6.633 -11.896 0.063 1.00 81.69 155 MET A N 1
ATOM 1162 C CA . MET A 1 155 ? -7.609 -10.957 0.643 1.00 81.69 155 MET A CA 1
ATOM 1163 C C . MET A 1 155 ? -8.889 -10.833 -0.186 1.00 81.69 155 MET A C 1
ATOM 1165 O O . MET A 1 155 ? -9.948 -10.593 0.385 1.00 81.69 155 MET A O 1
ATOM 1169 N N . VAL A 1 156 ? -8.801 -11.006 -1.505 1.00 79.25 156 VAL A N 1
ATOM 1170 C CA . VAL A 1 156 ? -9.929 -10.930 -2.447 1.00 79.25 156 VAL A CA 1
ATOM 1171 C C . VAL A 1 156 ? -9.986 -12.226 -3.260 1.00 79.25 156 VAL A C 1
ATOM 1173 O O . VAL A 1 156 ? -8.958 -12.841 -3.520 1.00 79.25 156 VAL A O 1
ATOM 1176 N N . ASP A 1 157 ? -11.181 -12.673 -3.653 1.00 72.06 157 ASP A N 1
ATOM 1177 C CA . ASP A 1 157 ? -11.319 -13.850 -4.521 1.00 72.06 157 ASP A CA 1
ATOM 1178 C C . ASP A 1 157 ? -10.751 -13.543 -5.925 1.00 72.06 157 ASP A C 1
ATOM 1180 O O . ASP A 1 157 ? -11.225 -12.598 -6.564 1.00 72.06 157 ASP A O 1
ATOM 1184 N N . PRO A 1 158 ? -9.782 -14.324 -6.445 1.00 67.38 158 PRO A N 1
ATOM 1185 C CA . PRO A 1 158 ? -9.231 -14.125 -7.788 1.00 67.38 158 PRO A CA 1
ATOM 1186 C C . PRO A 1 158 ? -10.266 -14.277 -8.915 1.00 67.38 158 PRO A C 1
ATOM 1188 O O . PRO A 1 158 ? -10.007 -13.849 -10.040 1.00 67.38 158 PRO A O 1
ATOM 1191 N N . ALA A 1 159 ? -11.436 -14.873 -8.649 1.00 67.50 159 ALA A N 1
ATOM 1192 C CA . ALA A 1 159 ? -12.547 -14.937 -9.597 1.00 67.50 159 ALA A CA 1
ATOM 1193 C C . ALA A 1 159 ? -13.246 -13.581 -9.806 1.00 67.50 159 ALA A C 1
ATOM 1195 O O . ALA A 1 159 ? -13.991 -13.416 -10.776 1.00 67.50 159 ALA A O 1
ATOM 1196 N N . ILE A 1 160 ? -13.027 -12.605 -8.919 1.00 65.81 160 ILE A N 1
ATOM 1197 C CA . ILE A 1 160 ? -13.541 -11.247 -9.092 1.00 65.81 160 ILE A CA 1
ATOM 1198 C C . ILE A 1 160 ? -12.743 -10.579 -10.207 1.00 65.81 160 ILE A C 1
ATOM 1200 O O . ILE A 1 160 ? -11.517 -10.494 -10.160 1.00 65.81 160 ILE A O 1
ATOM 1204 N N . ALA A 1 161 ? -13.452 -10.107 -11.235 1.00 56.00 161 ALA A N 1
ATOM 1205 C CA . ALA A 1 161 ? -12.826 -9.423 -12.355 1.00 56.00 161 ALA A CA 1
ATOM 1206 C C . ALA A 1 161 ? -11.978 -8.240 -11.838 1.00 56.00 161 ALA A C 1
ATOM 1208 O O . ALA A 1 161 ? -12.514 -7.410 -11.108 1.00 56.00 161 ALA A O 1
ATOM 1209 N N . PRO A 1 162 ? -10.699 -8.098 -12.239 1.00 57.50 162 PRO A N 1
ATOM 1210 C CA . PRO A 1 162 ? -9.798 -7.070 -11.701 1.00 57.50 162 PRO A CA 1
ATOM 1211 C C . PRO A 1 162 ? -10.297 -5.621 -11.834 1.00 57.50 162 PRO A C 1
ATOM 1213 O O . PRO A 1 162 ? -9.856 -4.743 -11.101 1.00 57.50 162 PRO A O 1
ATOM 1216 N N . SER A 1 163 ? -11.210 -5.343 -12.768 1.00 56.88 163 SER A N 1
ATOM 1217 C CA . SER A 1 163 ? -11.832 -4.025 -12.964 1.00 56.88 163 SER A CA 1
ATOM 1218 C C . SER A 1 163 ? -13.114 -3.806 -12.153 1.00 56.88 163 SER A C 1
ATOM 1220 O O . SER A 1 163 ? -13.681 -2.716 -12.195 1.00 56.88 163 SER A O 1
ATOM 1222 N N . VAL A 1 164 ? -13.596 -4.827 -11.445 1.00 58.06 164 VAL A N 1
ATOM 1223 C CA . VAL A 1 164 ? -14.801 -4.772 -10.622 1.00 58.06 164 VAL A CA 1
ATOM 1224 C C . VAL A 1 164 ? -14.370 -4.699 -9.174 1.00 58.06 164 VAL A C 1
ATOM 1226 O O . VAL A 1 164 ? -13.779 -5.630 -8.640 1.00 58.06 164 VAL A O 1
ATOM 1229 N N . GLU A 1 165 ? -14.689 -3.584 -8.534 1.00 59.09 165 GLU A N 1
ATOM 1230 C CA . GLU A 1 165 ? -14.453 -3.431 -7.110 1.00 59.09 165 GLU A CA 1
ATOM 1231 C C . GLU A 1 165 ? -15.463 -4.284 -6.333 1.00 59.09 165 GLU A C 1
ATOM 1233 O O . GLU A 1 165 ? -16.676 -4.060 -6.456 1.00 59.09 165 GLU A O 1
ATOM 1238 N N . PRO A 1 166 ? -15.014 -5.301 -5.579 1.00 58.69 166 PRO A N 1
ATOM 1239 C CA . PRO A 1 166 ? -15.940 -6.121 -4.826 1.00 58.69 166 PRO A CA 1
ATOM 1240 C C . PRO A 1 166 ? -16.575 -5.308 -3.704 1.00 58.69 166 PRO A C 1
ATOM 1242 O O . PRO A 1 166 ? -15.894 -4.618 -2.951 1.00 58.69 166 PRO A O 1
ATOM 1245 N N . LEU A 1 167 ? -17.897 -5.430 -3.560 1.00 60.78 167 LEU A N 1
ATOM 1246 C CA . LEU A 1 167 ? -18.616 -4.769 -2.471 1.00 60.78 167 LEU A CA 1
ATOM 1247 C C . LEU A 1 167 ? -18.111 -5.273 -1.112 1.00 60.78 167 LEU A C 1
ATOM 1249 O O . LEU A 1 167 ? -17.745 -4.468 -0.264 1.00 60.78 167 LEU A O 1
ATOM 1253 N N . ILE A 1 168 ? -18.073 -6.598 -0.933 1.00 69.06 168 ILE A N 1
ATOM 1254 C CA . ILE A 1 168 ? -17.513 -7.314 0.219 1.00 69.06 168 ILE A CA 1
ATOM 1255 C C . ILE A 1 168 ? -17.122 -8.720 -0.259 1.00 69.06 168 ILE A C 1
ATOM 1257 O O . ILE A 1 168 ? -17.886 -9.373 -0.971 1.00 69.06 168 ILE A O 1
ATOM 1261 N N . THR A 1 169 ? -15.960 -9.206 0.160 1.00 70.06 169 THR A N 1
ATOM 1262 C CA . THR A 1 169 ? -15.512 -10.594 0.008 1.00 70.06 169 THR A CA 1
ATOM 1263 C C . THR A 1 169 ? -15.331 -11.241 1.373 1.00 70.06 169 THR A C 1
ATOM 1265 O O . THR A 1 169 ? -15.160 -10.557 2.382 1.00 70.06 169 THR A O 1
ATOM 1268 N N . VAL A 1 170 ? -15.393 -12.571 1.416 1.00 67.00 170 VAL A N 1
ATOM 1269 C CA . VAL A 1 170 ? -15.088 -13.331 2.628 1.00 67.00 170 VAL A CA 1
ATOM 1270 C C . VAL A 1 170 ? -13.901 -14.232 2.340 1.00 67.00 170 VAL A C 1
ATOM 1272 O O . VAL A 1 170 ? -14.043 -15.244 1.652 1.00 67.00 170 VAL A O 1
ATOM 1275 N N . SER A 1 171 ? -12.736 -13.868 2.870 1.00 69.81 171 SER A N 1
ATOM 1276 C CA . SER A 1 171 ? -11.528 -14.675 2.725 1.00 69.81 171 SER A CA 1
ATOM 1277 C C . SER A 1 171 ? -11.480 -15.791 3.770 1.00 69.81 171 SER A C 1
ATOM 1279 O O . SER A 1 171 ? -11.813 -15.592 4.941 1.00 69.81 171 SER A O 1
ATOM 1281 N N . ARG A 1 172 ? -11.053 -16.979 3.326 1.00 71.19 172 ARG A N 1
ATOM 1282 C CA . ARG A 1 172 ? -10.738 -18.144 4.173 1.00 71.19 172 ARG A CA 1
ATOM 1283 C C . ARG A 1 172 ? -9.238 -18.420 4.260 1.00 71.19 172 ARG A C 1
ATOM 1285 O O . ARG A 1 172 ? -8.823 -19.264 5.050 1.00 71.19 172 ARG A O 1
ATOM 1292 N N . ASP A 1 173 ? -8.425 -17.718 3.475 1.00 73.81 173 ASP A N 1
ATOM 1293 C CA . ASP A 1 173 ? -6.991 -18.000 3.337 1.00 73.81 173 ASP A CA 1
ATOM 1294 C C . ASP A 1 173 ? -6.176 -17.588 4.573 1.00 73.81 173 ASP A C 1
ATOM 1296 O O . ASP A 1 173 ? -5.016 -17.974 4.720 1.00 73.81 173 ASP A O 1
ATOM 1300 N N . PHE A 1 174 ? -6.802 -16.857 5.498 1.00 73.19 174 PHE A N 1
ATOM 1301 C CA . PHE A 1 174 ? -6.239 -16.485 6.796 1.00 73.19 174 PHE A CA 1
ATOM 1302 C C . PHE A 1 174 ? -6.828 -17.303 7.957 1.00 73.19 174 PHE A C 1
ATOM 1304 O O . PHE A 1 174 ? -6.622 -16.963 9.116 1.00 73.19 174 PHE A O 1
ATOM 1311 N N . GLY A 1 175 ? -7.549 -18.394 7.677 1.00 74.06 175 GLY A N 1
ATOM 1312 C CA . GLY A 1 175 ? -8.150 -19.267 8.688 1.00 74.06 175 GLY A CA 1
ATOM 1313 C C . GLY A 1 175 ? -9.629 -18.947 8.944 1.00 74.06 175 GLY A C 1
ATOM 1314 O O . GLY A 1 175 ? -10.480 -19.487 8.235 1.00 74.06 175 GLY A O 1
ATOM 1315 N N . PRO A 1 176 ? -9.985 -18.136 9.959 1.00 73.25 176 PRO A N 1
ATOM 1316 C CA . PRO A 1 176 ? -11.368 -17.708 10.166 1.00 73.25 176 PRO A CA 1
ATOM 1317 C C . PRO A 1 176 ? -11.852 -16.805 9.028 1.00 73.25 176 PRO A C 1
ATOM 1319 O O . PRO A 1 176 ? -11.052 -16.210 8.309 1.00 73.25 176 PRO A O 1
ATOM 1322 N N . LEU A 1 177 ? -13.176 -16.685 8.894 1.00 74.75 177 LEU A N 1
ATOM 1323 C CA . LEU A 1 177 ? -13.800 -15.831 7.884 1.00 74.75 177 LEU A CA 1
ATOM 1324 C C . LEU A 1 177 ? -13.407 -14.368 8.118 1.00 74.75 177 LEU A C 1
ATOM 1326 O O . LEU A 1 177 ? -13.795 -13.776 9.125 1.00 74.75 177 LEU A O 1
ATOM 1330 N N . LEU A 1 178 ? -12.660 -13.798 7.175 1.00 77.19 178 LEU A N 1
ATOM 1331 C CA . LEU A 1 178 ? -12.306 -12.384 7.162 1.00 77.19 178 LEU A CA 1
ATOM 1332 C C . LEU A 1 178 ? -13.208 -11.651 6.169 1.00 77.19 178 LEU A C 1
ATOM 1334 O O . LEU A 1 178 ? -13.168 -11.931 4.973 1.00 77.19 178 LEU A O 1
ATOM 1338 N N . GLU A 1 179 ? -14.016 -10.716 6.664 1.00 81.69 179 GLU A N 1
ATOM 1339 C CA . GLU A 1 179 ? -14.782 -9.797 5.820 1.00 81.69 179 GLU A CA 1
ATOM 1340 C C . GLU A 1 179 ? -13.825 -8.743 5.251 1.00 81.69 179 GLU A C 1
ATOM 1342 O O . GLU A 1 179 ? -13.257 -7.961 6.015 1.00 81.69 179 GLU A O 1
ATOM 1347 N N . VAL A 1 180 ? -13.638 -8.741 3.930 1.00 81.25 180 VAL A N 1
ATOM 1348 C CA . VAL A 1 180 ? -12.749 -7.813 3.224 1.00 81.25 180 VAL A CA 1
ATOM 1349 C C . VAL A 1 180 ? -13.535 -6.989 2.213 1.00 81.25 180 VAL A C 1
ATOM 1351 O O . VAL A 1 180 ? -14.112 -7.538 1.278 1.00 81.25 180 VAL A O 1
ATOM 1354 N N . ALA A 1 181 ? -13.508 -5.669 2.354 1.00 86.00 181 ALA A N 1
ATOM 1355 C CA . ALA A 1 181 ? -13.958 -4.722 1.334 1.00 86.00 181 ALA A CA 1
ATOM 1356 C C . ALA A 1 181 ? -12.769 -3.961 0.725 1.00 86.00 181 ALA A C 1
ATOM 1358 O O . ALA A 1 181 ? -11.653 -4.003 1.246 1.00 86.00 181 ALA A O 1
ATOM 1359 N N . THR A 1 182 ? -12.999 -3.238 -0.367 1.00 87.81 182 THR A N 1
ATOM 1360 C CA . THR A 1 182 ? -11.972 -2.433 -1.043 1.00 87.81 182 THR A CA 1
ATOM 1361 C C . THR A 1 182 ? -12.445 -0.991 -1.225 1.00 87.81 182 THR A C 1
ATOM 1363 O O . THR A 1 182 ? -13.635 -0.737 -1.422 1.00 87.81 182 THR A O 1
ATOM 1366 N N . ALA A 1 183 ? -11.507 -0.053 -1.112 1.00 87.75 183 ALA A N 1
ATOM 1367 C CA . ALA A 1 183 ? -11.677 1.358 -1.447 1.00 87.75 183 ALA A CA 1
ATOM 1368 C C . ALA A 1 183 ? -10.398 1.849 -2.137 1.00 87.75 183 ALA A C 1
ATOM 1370 O O . ALA A 1 183 ? -9.489 2.382 -1.486 1.00 87.75 183 ALA A O 1
ATOM 1371 N N . ILE A 1 184 ? -10.310 1.602 -3.447 1.00 84.69 184 ILE A N 1
ATOM 1372 C CA . ILE A 1 184 ? -9.121 1.899 -4.257 1.00 84.69 184 ILE A CA 1
ATOM 1373 C C . ILE A 1 184 ? -9.377 3.098 -5.168 1.00 84.69 184 ILE A C 1
ATOM 1375 O O . ILE A 1 184 ? -10.351 3.136 -5.919 1.00 84.69 184 ILE A O 1
ATOM 1379 N N . ALA A 1 185 ? -8.470 4.071 -5.126 1.00 80.00 185 ALA A N 1
ATOM 1380 C CA . ALA A 1 185 ? -8.510 5.252 -5.981 1.00 80.00 185 ALA A CA 1
ATOM 1381 C C . ALA A 1 185 ? -7.088 5.746 -6.295 1.00 80.00 185 ALA A C 1
ATOM 1383 O O . ALA A 1 185 ? -6.185 5.507 -5.498 1.00 80.00 185 ALA A O 1
ATOM 1384 N N . PRO A 1 186 ? -6.858 6.499 -7.388 1.00 79.94 186 PRO A N 1
ATOM 1385 C CA . PRO A 1 186 ? -5.549 7.102 -7.661 1.00 79.94 186 PRO A CA 1
ATOM 1386 C C . PRO A 1 186 ? -5.032 7.984 -6.513 1.00 79.94 186 PRO A C 1
ATOM 1388 O O . PRO A 1 186 ? -3.841 7.993 -6.216 1.00 79.94 186 PRO A O 1
ATOM 1391 N N . ASP A 1 187 ? -5.939 8.689 -5.835 1.00 84.19 187 ASP A N 1
ATOM 1392 C CA . ASP A 1 187 ? -5.687 9.344 -4.555 1.00 84.19 187 ASP A CA 1
ATOM 1393 C C . ASP A 1 187 ? -6.727 8.854 -3.549 1.00 84.19 187 ASP A C 1
ATOM 1395 O O . ASP A 1 187 ? -7.920 9.133 -3.665 1.00 84.19 187 ASP A O 1
ATOM 1399 N N . LYS A 1 188 ? -6.272 8.098 -2.552 1.00 85.56 188 LYS A N 1
ATOM 1400 C CA . LYS A 1 188 ? -7.158 7.483 -1.566 1.00 85.56 188 LYS A CA 1
ATOM 1401 C C . LYS A 1 188 ? -7.683 8.458 -0.507 1.00 85.56 188 LYS A C 1
ATOM 1403 O O . LYS A 1 188 ? -8.584 8.075 0.240 1.00 85.56 188 LYS A O 1
ATOM 1408 N N . THR A 1 189 ? -7.137 9.678 -0.451 1.00 90.38 189 THR A N 1
ATOM 1409 C CA . THR A 1 189 ? -7.508 10.742 0.499 1.00 90.38 189 THR A CA 1
ATOM 1410 C C . THR A 1 189 ? -8.532 11.730 -0.057 1.00 90.38 189 THR A C 1
ATOM 1412 O O . THR A 1 189 ? -8.893 12.688 0.622 1.00 90.38 189 THR A O 1
ATOM 1415 N N . VAL A 1 190 ? -9.052 11.498 -1.267 1.00 89.69 190 VAL A N 1
ATOM 1416 C CA . VAL A 1 190 ? -10.184 12.282 -1.780 1.00 89.69 190 VAL A CA 1
ATOM 1417 C C . VAL A 1 190 ? -11.451 12.012 -0.950 1.00 89.69 190 VAL A C 1
ATOM 1419 O O . VAL A 1 190 ? -11.657 10.870 -0.513 1.00 89.69 190 VAL A O 1
ATOM 1422 N N . PRO A 1 191 ? -12.315 13.023 -0.723 1.00 92.19 191 PRO A N 1
ATOM 1423 C CA . PRO A 1 191 ? -13.499 12.888 0.126 1.00 92.19 191 PRO A CA 1
ATOM 1424 C C . PRO A 1 191 ? -14.404 11.718 -0.258 1.00 92.19 191 PRO A C 1
ATOM 1426 O O . PRO A 1 191 ? -14.898 11.010 0.616 1.00 92.19 191 PRO A O 1
ATOM 1429 N N . GLU A 1 192 ? -14.580 11.469 -1.555 1.00 91.50 192 GLU A N 1
ATOM 1430 C CA . GLU A 1 192 ? -15.411 10.387 -2.075 1.00 91.50 192 GLU A CA 1
ATOM 1431 C C . GLU A 1 192 ? -14.885 9.021 -1.629 1.00 91.50 192 GLU A C 1
ATOM 1433 O O . GLU A 1 192 ? -15.663 8.174 -1.192 1.00 91.50 192 GLU A O 1
ATOM 1438 N N . ASN A 1 193 ? -13.566 8.806 -1.677 1.00 89.31 193 ASN A N 1
ATOM 1439 C CA . ASN A 1 193 ? -12.976 7.532 -1.279 1.00 89.31 193 ASN A CA 1
ATOM 1440 C C . ASN A 1 193 ? -13.011 7.350 0.244 1.00 89.31 193 ASN A C 1
ATOM 1442 O O . ASN A 1 193 ? -13.364 6.277 0.730 1.00 89.31 193 ASN A O 1
ATOM 1446 N N . MET A 1 194 ? -12.743 8.409 1.015 1.00 94.44 194 MET A N 1
ATOM 1447 C CA . MET A 1 194 ? -12.862 8.352 2.478 1.00 94.44 194 MET A CA 1
ATOM 1448 C C . MET A 1 194 ? -14.318 8.127 2.926 1.00 94.44 194 MET A C 1
ATOM 1450 O O . MET A 1 194 ? -14.570 7.389 3.879 1.00 94.44 194 MET A O 1
ATOM 1454 N N . GLN A 1 195 ? -15.298 8.680 2.204 1.00 93.88 195 GLN A N 1
ATOM 1455 C CA . GLN A 1 195 ? -16.718 8.429 2.458 1.00 93.88 195 GLN A CA 1
ATOM 1456 C C . GLN A 1 195 ? -17.088 6.957 2.237 1.00 93.88 195 GLN A C 1
ATOM 1458 O O . GLN A 1 195 ? -17.891 6.417 2.998 1.00 93.88 195 GLN A O 1
ATOM 1463 N N . ARG A 1 196 ? -16.492 6.282 1.248 1.00 90.69 196 ARG A N 1
ATOM 1464 C CA . ARG A 1 196 ? -16.690 4.838 1.035 1.00 90.69 196 ARG A CA 1
ATOM 1465 C C . ARG A 1 196 ? -16.140 4.009 2.189 1.00 90.69 196 ARG A C 1
ATOM 1467 O O . ARG A 1 196 ? -16.820 3.099 2.659 1.00 90.69 196 ARG A O 1
ATOM 1474 N N . VAL A 1 197 ? -14.961 4.374 2.697 1.00 92.81 197 VAL A N 1
ATOM 1475 C CA . VAL A 1 197 ? -14.397 3.766 3.911 1.00 92.81 197 VAL A CA 1
ATOM 1476 C C . VAL A 1 197 ? -15.359 3.926 5.089 1.00 92.81 197 VAL A C 1
ATOM 1478 O O . VAL A 1 197 ? -15.664 2.960 5.793 1.00 92.81 197 VAL A O 1
ATOM 1481 N N . ARG A 1 198 ? -15.917 5.129 5.270 1.00 94.06 198 ARG A N 1
ATOM 1482 C CA . ARG A 1 198 ? -16.899 5.388 6.327 1.00 94.06 198 ARG A CA 1
ATOM 1483 C C . ARG A 1 198 ? -18.198 4.598 6.143 1.00 94.06 198 ARG A C 1
ATOM 1485 O O . ARG A 1 198 ? -18.751 4.129 7.138 1.00 94.06 198 ARG A O 1
ATOM 1492 N N . GLN A 1 199 ? -18.683 4.447 4.909 1.00 92.19 199 GLN A N 1
ATOM 1493 C CA . GLN A 1 199 ? -19.882 3.664 4.584 1.00 92.19 199 GLN A CA 1
ATOM 1494 C C . GLN A 1 199 ? -19.695 2.178 4.899 1.00 92.19 199 GLN A C 1
ATOM 1496 O O . GLN A 1 199 ? -20.596 1.574 5.474 1.00 92.19 199 GLN A O 1
ATOM 1501 N N . PHE A 1 200 ? -18.526 1.609 4.592 1.00 90.38 200 PHE A N 1
ATOM 1502 C CA . PHE A 1 200 ? -18.188 0.234 4.969 1.00 90.38 200 PHE A CA 1
ATOM 1503 C C . PHE A 1 200 ? -18.176 0.028 6.484 1.00 90.38 200 PHE A C 1
ATOM 1505 O O . PHE A 1 200 ? -18.676 -0.983 6.976 1.00 90.38 200 PHE A O 1
ATOM 1512 N N . ALA A 1 201 ? -17.636 0.994 7.232 1.00 91.38 201 ALA A N 1
ATOM 1513 C CA . ALA A 1 201 ? -17.659 0.918 8.685 1.00 91.38 201 ALA A CA 1
ATOM 1514 C C . ALA A 1 201 ? -19.100 0.852 9.223 1.00 91.38 201 ALA A C 1
ATOM 1516 O O . ALA A 1 201 ? -19.360 0.117 10.172 1.00 91.38 201 ALA A O 1
ATOM 1517 N N . GLY A 1 202 ? -20.054 1.560 8.607 1.00 90.81 202 GLY A N 1
ATOM 1518 C CA . GLY A 1 202 ? -21.449 1.577 9.057 1.00 90.81 202 GLY A CA 1
ATOM 1519 C C . GLY A 1 202 ? -21.550 2.023 10.521 1.00 90.81 202 GLY A C 1
ATOM 1520 O O . GLY A 1 202 ? -21.065 3.100 10.873 1.00 90.81 202 GLY A O 1
ATOM 1521 N N . ASP A 1 203 ? -22.122 1.174 11.376 1.00 90.81 203 ASP A N 1
ATOM 1522 C CA . ASP A 1 203 ? -22.225 1.411 12.827 1.00 90.81 203 ASP A CA 1
ATOM 1523 C C . ASP A 1 203 ? -20.972 0.970 13.614 1.00 90.81 203 ASP A C 1
ATOM 1525 O O . ASP A 1 203 ? -20.929 1.080 14.840 1.00 90.81 203 ASP A O 1
ATOM 1529 N N . ARG A 1 204 ? -19.955 0.421 12.936 1.00 92.50 204 ARG A N 1
ATOM 1530 C CA . ARG A 1 204 ? -18.689 -0.008 13.546 1.00 92.50 204 ARG A CA 1
ATOM 1531 C C . ARG A 1 204 ? -17.815 1.210 13.851 1.00 92.50 204 ARG A C 1
ATOM 1533 O O . ARG A 1 204 ? -17.792 2.175 13.088 1.00 92.50 204 ARG A O 1
ATOM 1540 N N . HIS A 1 205 ? -17.039 1.142 14.933 1.00 94.38 205 HIS A N 1
ATOM 1541 C CA . HIS A 1 205 ? -16.001 2.140 15.195 1.00 94.38 205 HIS A CA 1
ATOM 1542 C C . HIS A 1 205 ? -14.870 1.965 14.181 1.00 94.38 205 HIS A C 1
ATOM 1544 O O . HIS A 1 205 ? -14.358 0.857 14.001 1.00 94.38 205 HIS A O 1
ATOM 1550 N N . LEU A 1 206 ? -14.501 3.055 13.513 1.00 95.19 206 LEU A N 1
ATOM 1551 C CA . LEU A 1 206 ? -13.523 3.034 12.437 1.00 95.19 206 LEU A CA 1
ATOM 1552 C C . LEU A 1 206 ? -12.109 3.261 12.977 1.00 95.19 206 LEU A C 1
ATOM 1554 O O . LEU A 1 206 ? -11.815 4.266 13.627 1.00 95.19 206 LEU A O 1
ATOM 1558 N N . VAL A 1 207 ? -11.230 2.321 12.655 1.00 95.56 207 VAL A N 1
ATOM 1559 C CA . VAL A 1 207 ? -9.785 2.416 12.835 1.00 95.56 207 VAL A CA 1
ATOM 1560 C C . VAL A 1 207 ? -9.159 2.568 11.453 1.00 95.56 207 VAL A C 1
ATOM 1562 O O . VAL A 1 207 ? -9.449 1.776 10.558 1.00 95.56 207 VAL A O 1
ATOM 1565 N N . VAL A 1 208 ? -8.305 3.571 11.268 1.00 95.62 208 VAL A N 1
ATOM 1566 C CA . VAL A 1 208 ? -7.549 3.765 10.023 1.00 95.62 208 VAL A CA 1
ATOM 1567 C C . VAL A 1 208 ? -6.068 3.525 10.282 1.00 95.62 208 VAL A C 1
ATOM 1569 O O . VAL A 1 208 ? -5.523 4.076 11.235 1.00 95.62 208 VAL A O 1
ATOM 1572 N N . ALA A 1 209 ? -5.427 2.690 9.468 1.00 94.94 209 ALA A N 1
ATOM 1573 C CA . ALA A 1 209 ? -4.019 2.330 9.595 1.00 94.94 209 ALA A CA 1
ATOM 1574 C C . ALA A 1 209 ? -3.265 2.613 8.291 1.00 94.94 209 ALA A C 1
ATOM 1576 O O . ALA A 1 209 ? -3.627 2.112 7.226 1.00 94.94 209 ALA A O 1
ATOM 1577 N N . ASP A 1 210 ? -2.220 3.432 8.379 1.00 94.62 210 ASP A N 1
ATOM 1578 C CA . ASP A 1 210 ? -1.447 3.894 7.223 1.00 94.62 210 ASP A CA 1
ATOM 1579 C C . ASP A 1 210 ? -0.005 4.202 7.649 1.00 94.62 210 ASP A C 1
ATOM 1581 O O . ASP A 1 210 ? 0.239 4.607 8.793 1.00 94.62 210 ASP A O 1
ATOM 1585 N N . ASP A 1 211 ? 0.963 3.993 6.761 1.00 91.12 211 ASP A N 1
ATOM 1586 C CA . ASP A 1 211 ? 2.376 4.269 7.035 1.00 91.12 211 ASP A CA 1
ATOM 1587 C C . ASP A 1 211 ? 2.741 5.750 6.832 1.00 91.12 211 ASP A C 1
ATOM 1589 O O . ASP A 1 211 ? 3.770 6.234 7.327 1.00 91.12 211 ASP A O 1
ATOM 1593 N N . ARG A 1 212 ? 1.857 6.512 6.176 1.00 90.81 212 ARG A N 1
ATOM 1594 C CA . ARG A 1 212 ? 1.949 7.958 5.983 1.00 90.81 212 ARG A CA 1
ATOM 1595 C C . ARG A 1 212 ? 1.023 8.676 6.962 1.00 90.81 212 ARG A C 1
ATOM 1597 O O . ARG A 1 212 ? -0.194 8.738 6.792 1.00 90.81 212 ARG A O 1
ATOM 1604 N N . THR A 1 213 ? 1.617 9.374 7.928 1.00 91.19 213 THR A N 1
ATOM 1605 C CA . THR A 1 213 ? 0.891 10.203 8.912 1.00 91.19 213 THR A CA 1
ATOM 1606 C C . THR A 1 213 ? -0.066 11.209 8.271 1.00 91.19 213 THR A C 1
ATOM 1608 O O . THR A 1 213 ? -1.154 11.436 8.793 1.00 91.19 213 THR A O 1
ATOM 1611 N N . LYS A 1 214 ? 0.289 11.777 7.111 1.00 90.19 214 LYS A N 1
ATOM 1612 C CA . LYS A 1 214 ? -0.580 12.715 6.383 1.00 90.19 214 LYS A CA 1
ATOM 1613 C C . LYS A 1 214 ? -1.929 12.101 5.984 1.00 90.19 214 LYS A C 1
ATOM 1615 O O . LYS A 1 214 ? -2.926 12.811 6.009 1.00 90.19 214 LYS A O 1
ATOM 1620 N N . ASN A 1 215 ? -1.967 10.808 5.648 1.00 92.62 215 ASN A N 1
ATOM 1621 C CA . ASN A 1 215 ? -3.193 10.123 5.241 1.00 92.62 215 ASN A CA 1
ATOM 1622 C C . ASN A 1 215 ? -4.083 9.887 6.463 1.00 92.62 215 ASN A C 1
ATOM 1624 O O . ASN A 1 215 ? -5.275 10.178 6.418 1.00 92.62 215 ASN A O 1
ATOM 1628 N N . VAL A 1 216 ? -3.483 9.449 7.577 1.00 93.94 216 VAL A N 1
ATOM 1629 C CA . VAL A 1 216 ? -4.169 9.300 8.870 1.00 93.94 216 VAL A CA 1
ATOM 1630 C C . VAL A 1 216 ? -4.790 10.631 9.305 1.00 93.94 216 VAL A C 1
ATOM 1632 O O . VAL A 1 216 ? -5.972 10.688 9.631 1.00 93.94 216 VAL A O 1
ATOM 1635 N N . ILE A 1 217 ? -4.015 11.720 9.250 1.00 91.88 217 ILE A N 1
ATOM 1636 C CA . ILE A 1 217 ? -4.472 13.063 9.633 1.00 91.88 217 ILE A CA 1
ATOM 1637 C C . ILE A 1 217 ? -5.593 13.548 8.714 1.00 91.88 217 ILE A C 1
ATOM 1639 O O . ILE A 1 217 ? -6.605 14.029 9.215 1.00 91.88 217 ILE A O 1
ATOM 1643 N N . ALA A 1 218 ? -5.430 13.427 7.393 1.00 92.44 218 ALA A N 1
ATOM 1644 C CA . ALA A 1 218 ? -6.455 13.830 6.431 1.00 92.44 218 ALA A CA 1
ATOM 1645 C C . ALA A 1 218 ? -7.774 13.083 6.681 1.00 92.44 218 ALA A C 1
ATOM 1647 O O . ALA A 1 218 ? -8.843 13.693 6.697 1.00 92.44 218 ALA A O 1
ATOM 1648 N N . PHE A 1 219 ? -7.692 11.783 6.974 1.00 94.81 219 PHE A N 1
ATOM 1649 C CA . PHE A 1 219 ? -8.867 10.986 7.298 1.00 94.81 219 PHE A CA 1
ATOM 1650 C C . PHE A 1 219 ? -9.544 11.461 8.588 1.00 94.81 219 PHE A C 1
ATOM 1652 O O . PHE A 1 219 ? -10.755 11.658 8.610 1.00 94.81 219 PHE A O 1
ATOM 1659 N N . GLN A 1 220 ? -8.778 11.705 9.653 1.00 93.50 220 GLN A N 1
ATOM 1660 C CA . GLN A 1 220 ? -9.319 12.191 10.927 1.00 93.50 220 GLN A CA 1
ATOM 1661 C C . GLN A 1 220 ? -9.866 13.622 10.850 1.00 93.50 220 GLN A C 1
ATOM 1663 O O . GLN A 1 220 ? -10.752 13.983 11.617 1.00 93.50 220 GLN A O 1
ATOM 1668 N N . GLN A 1 221 ? -9.369 14.456 9.934 1.00 93.19 221 GLN A N 1
ATOM 1669 C CA . GLN A 1 221 ? -9.962 15.771 9.673 1.00 93.19 221 GLN A CA 1
ATOM 1670 C C . GLN A 1 221 ? -11.364 15.644 9.069 1.00 93.19 221 GLN A C 1
ATOM 1672 O O . GLN A 1 221 ? -12.247 16.425 9.420 1.00 93.19 221 GLN A O 1
ATOM 1677 N N . GLN A 1 222 ? -11.570 14.658 8.192 1.00 95.12 222 GLN A N 1
ATOM 1678 C CA . GLN A 1 222 ? -12.873 14.370 7.597 1.00 95.12 222 GLN A CA 1
ATOM 1679 C C . GLN A 1 222 ? -13.810 13.632 8.569 1.00 95.12 222 GLN A C 1
ATOM 1681 O O . GLN A 1 222 ? -15.007 13.917 8.599 1.00 95.12 222 GLN A O 1
ATOM 1686 N N . PHE A 1 223 ? -13.271 12.703 9.362 1.00 94.56 223 PHE A N 1
ATOM 1687 C CA . PHE A 1 223 ? -14.000 11.858 10.313 1.00 94.56 223 PHE A CA 1
ATOM 1688 C C . PHE A 1 223 ? -13.321 11.894 11.692 1.00 94.56 223 PHE A C 1
ATOM 1690 O O . PHE A 1 223 ? -12.534 10.998 12.019 1.00 94.56 223 PHE A O 1
ATOM 1697 N N . PRO A 1 224 ? -13.590 12.932 12.508 1.00 92.94 224 PRO A N 1
ATOM 1698 C CA . PRO A 1 224 ? -12.925 13.136 13.798 1.00 92.94 224 PRO A CA 1
ATOM 1699 C C . PRO A 1 224 ? -13.134 12.014 14.818 1.00 92.94 224 PRO A C 1
ATOM 1701 O O . PRO A 1 224 ? -12.372 11.911 15.776 1.00 92.94 224 PRO A O 1
ATOM 1704 N N . GLU A 1 225 ? -14.157 11.178 14.637 1.00 91.06 225 GLU A N 1
ATOM 1705 C CA . GLU A 1 225 ? -14.423 10.014 15.479 1.00 91.06 225 GLU A CA 1
ATOM 1706 C C . GLU A 1 225 ? -13.479 8.829 15.209 1.00 91.06 225 GLU A C 1
ATOM 1708 O O . GLU A 1 225 ? -13.396 7.914 16.030 1.00 91.06 225 GLU A O 1
ATOM 1713 N N . ALA A 1 226 ? -12.779 8.822 14.069 1.00 93.75 226 ALA A N 1
ATOM 1714 C CA . ALA A 1 226 ? -11.920 7.715 13.671 1.00 93.75 226 ALA A CA 1
ATOM 1715 C C . ALA A 1 226 ? -10.629 7.656 14.502 1.00 93.75 226 ALA A C 1
ATOM 1717 O O . ALA A 1 226 ? -9.955 8.661 14.759 1.00 93.75 226 ALA A O 1
ATOM 1718 N N . THR A 1 227 ? -10.224 6.441 14.869 1.00 95.06 227 THR A N 1
ATOM 1719 C CA . THR A 1 227 ? -8.942 6.209 15.542 1.00 95.06 227 THR A CA 1
ATOM 1720 C C . THR A 1 227 ? -7.839 6.008 14.512 1.00 95.06 227 THR A C 1
ATOM 1722 O O . THR A 1 227 ? -7.873 5.058 13.734 1.00 95.06 227 THR A O 1
ATOM 1725 N N . GLY A 1 228 ? -6.848 6.898 14.523 1.00 95.62 228 GLY A N 1
ATOM 1726 C CA . GLY A 1 228 ? -5.705 6.851 13.622 1.00 95.62 228 GLY A CA 1
ATOM 1727 C C . GLY A 1 228 ? -4.546 6.033 14.182 1.00 95.62 228 GLY A C 1
ATOM 1728 O O . GLY A 1 228 ? -3.992 6.368 15.231 1.00 95.62 228 GLY A O 1
ATOM 1729 N N . LEU A 1 229 ? -4.147 4.990 13.461 1.00 96.25 229 LEU A N 1
ATOM 1730 C CA . LEU A 1 229 ? -2.925 4.231 13.696 1.00 96.25 229 LEU A CA 1
ATOM 1731 C C . LEU A 1 229 ? -1.885 4.625 12.648 1.00 96.25 229 LEU A C 1
ATOM 1733 O O . LEU A 1 229 ? -2.132 4.531 11.446 1.00 96.25 229 LEU A O 1
ATOM 1737 N N . TRP A 1 230 ? -0.709 5.046 13.103 1.00 95.56 230 TRP A N 1
ATOM 1738 C CA . TRP A 1 230 ? 0.438 5.234 12.222 1.00 95.56 230 TRP A CA 1
ATOM 1739 C C . TRP A 1 230 ? 1.336 4.009 12.312 1.00 95.56 230 TRP A C 1
ATOM 1741 O O . TRP A 1 230 ? 1.973 3.781 13.344 1.00 95.56 230 TRP A O 1
ATOM 1751 N N . VAL A 1 231 ? 1.392 3.223 11.241 1.00 94.00 231 VAL A N 1
ATOM 1752 C CA . VAL A 1 231 ? 2.280 2.061 11.193 1.00 94.00 231 VAL A CA 1
ATOM 1753 C C . VAL A 1 231 ? 3.687 2.487 10.779 1.00 94.00 231 VAL A C 1
ATOM 1755 O O . VAL A 1 231 ? 3.887 3.185 9.790 1.00 94.00 231 VAL A O 1
ATOM 1758 N N . GLN A 1 232 ? 4.692 2.096 11.556 1.00 92.44 232 GLN A N 1
ATOM 1759 C CA . GLN A 1 232 ? 6.067 2.578 11.402 1.00 92.44 232 GLN A CA 1
ATOM 1760 C C . GLN A 1 232 ? 6.973 1.611 10.623 1.00 92.44 232 GLN A C 1
ATOM 1762 O O . GLN A 1 232 ? 8.178 1.832 10.530 1.00 92.44 232 GLN A O 1
ATOM 1767 N N . TYR A 1 233 ? 6.387 0.566 10.043 1.00 84.88 233 TYR A N 1
ATOM 1768 C CA . TYR A 1 233 ? 7.077 -0.510 9.328 1.00 84.88 233 TYR A CA 1
ATOM 1769 C C . TYR A 1 233 ? 6.750 -0.562 7.827 1.00 84.88 233 TYR A C 1
ATOM 1771 O O . TYR A 1 233 ? 7.193 -1.480 7.144 1.00 84.88 233 TYR A O 1
ATOM 1779 N N . GLY A 1 234 ? 5.975 0.399 7.315 1.00 78.88 234 GLY A N 1
ATOM 1780 C CA . GLY A 1 234 ? 5.673 0.499 5.888 1.00 78.88 234 GLY A CA 1
ATOM 1781 C C . GLY A 1 234 ? 6.752 1.207 5.068 1.00 78.88 234 GLY A C 1
ATOM 1782 O O . GLY A 1 234 ? 7.673 1.822 5.616 1.00 78.88 234 GLY A O 1
ATOM 1783 N N . ALA A 1 235 ? 6.628 1.151 3.741 1.00 76.25 235 ALA A N 1
ATOM 1784 C CA . ALA A 1 235 ? 7.636 1.649 2.796 1.00 76.25 235 ALA A CA 1
ATOM 1785 C C . ALA A 1 235 ? 7.985 3.141 2.973 1.00 76.25 235 ALA A C 1
ATOM 1787 O O . ALA A 1 235 ? 9.111 3.575 2.713 1.00 76.25 235 ALA A O 1
ATOM 1788 N N . HIS A 1 236 ? 7.038 3.951 3.444 1.00 81.06 236 HIS A N 1
ATOM 1789 C CA . HIS A 1 236 ? 7.215 5.381 3.685 1.00 81.06 236 HIS A CA 1
ATOM 1790 C C . HIS A 1 236 ? 7.415 5.742 5.160 1.00 81.06 236 HIS A C 1
ATOM 1792 O O . HIS A 1 236 ? 7.701 6.909 5.479 1.00 81.06 236 HIS A O 1
ATOM 1798 N N . ALA A 1 237 ? 7.322 4.768 6.064 1.00 83.62 237 ALA A N 1
ATOM 1799 C CA . ALA A 1 237 ? 7.435 5.009 7.491 1.00 83.62 237 ALA A CA 1
ATOM 1800 C C . ALA A 1 237 ? 8.841 5.460 7.899 1.00 83.62 237 ALA A C 1
ATOM 1802 O O . ALA A 1 237 ? 8.965 6.455 8.612 1.00 83.62 237 ALA A O 1
ATOM 1803 N N . ALA A 1 238 ? 9.898 4.806 7.402 1.00 84.50 238 ALA A N 1
ATOM 1804 C CA . ALA A 1 238 ? 11.281 5.066 7.821 1.00 84.50 238 ALA A CA 1
ATOM 1805 C C . ALA A 1 238 ? 11.683 6.545 7.673 1.00 84.50 238 ALA A C 1
ATOM 1807 O O . ALA A 1 238 ? 12.256 7.149 8.582 1.00 84.50 238 ALA A O 1
ATOM 1808 N N . LYS A 1 239 ? 11.310 7.176 6.550 1.00 85.25 239 LYS A N 1
ATOM 1809 C CA . LYS A 1 239 ? 11.570 8.605 6.312 1.00 85.25 239 LYS A CA 1
ATOM 1810 C C . LYS A 1 239 ? 10.816 9.497 7.300 1.00 85.25 239 LYS A C 1
ATOM 1812 O O . LYS A 1 239 ? 11.351 10.517 7.728 1.00 85.25 239 LYS A O 1
ATOM 1817 N N . SER A 1 240 ? 9.581 9.135 7.633 1.00 87.25 240 SER A N 1
ATOM 1818 C CA . SER A 1 240 ? 8.723 9.893 8.549 1.00 87.25 240 SER A CA 1
ATOM 1819 C C . SER A 1 240 ? 9.183 9.740 10.003 1.00 87.25 240 SER A C 1
ATOM 1821 O O . SER A 1 240 ? 9.260 10.733 10.719 1.00 87.25 240 SER A O 1
ATOM 1823 N N . VAL A 1 241 ? 9.596 8.534 10.408 1.00 90.25 241 VAL A N 1
ATOM 1824 C CA . VAL A 1 241 ? 10.228 8.261 11.709 1.00 90.25 241 VAL A CA 1
ATOM 1825 C C . VAL A 1 241 ? 11.508 9.079 11.863 1.00 90.25 241 VAL A C 1
ATOM 1827 O O . VAL A 1 241 ? 11.629 9.839 12.818 1.00 90.25 241 VAL A O 1
ATOM 1830 N N . ALA A 1 242 ? 12.408 9.037 10.877 1.00 89.69 242 ALA A N 1
ATOM 1831 C CA . ALA A 1 242 ? 13.665 9.780 10.942 1.00 89.69 242 ALA A CA 1
ATOM 1832 C C . ALA A 1 242 ? 13.457 11.307 11.022 1.00 89.69 242 ALA A C 1
ATOM 1834 O O . ALA A 1 242 ? 14.229 12.009 11.673 1.00 89.69 242 ALA A O 1
ATOM 1835 N N . LYS A 1 243 ? 12.420 11.846 10.361 1.00 90.62 243 LYS A N 1
ATOM 1836 C CA . LYS A 1 243 ? 12.033 13.264 10.498 1.00 90.62 243 LYS A CA 1
ATOM 1837 C C . LYS A 1 243 ? 11.521 13.582 11.901 1.00 90.62 243 LYS A C 1
ATOM 1839 O O . LYS A 1 243 ? 11.913 14.598 12.470 1.00 90.62 243 LYS A O 1
ATOM 1844 N N . LEU A 1 244 ? 10.668 12.718 12.454 1.00 90.69 244 LEU A N 1
ATOM 1845 C CA . LEU A 1 244 ? 10.131 12.871 13.803 1.00 90.69 244 LEU A CA 1
ATOM 1846 C C . LEU A 1 244 ? 11.251 12.859 14.856 1.00 90.69 244 LEU A C 1
ATOM 1848 O O . LEU A 1 244 ? 11.279 13.732 15.718 1.00 90.69 244 LEU A O 1
ATOM 1852 N N . GLU A 1 245 ? 12.206 11.934 14.748 1.00 91.31 245 GLU A N 1
ATOM 1853 C CA . GLU A 1 245 ? 13.363 11.827 15.652 1.00 91.31 245 GLU A CA 1
ATOM 1854 C C . GLU A 1 245 ? 14.273 13.062 15.612 1.00 91.31 245 GLU A C 1
ATOM 1856 O O . GLU A 1 245 ? 14.824 13.459 16.637 1.00 91.31 245 GLU A O 1
ATOM 1861 N N . ARG A 1 246 ? 14.397 13.712 14.447 1.00 95.38 246 ARG A N 1
ATOM 1862 C CA . ARG A 1 246 ? 15.124 14.984 14.297 1.00 95.38 246 ARG A CA 1
ATOM 1863 C C . ARG A 1 246 ? 14.315 16.215 14.725 1.00 95.38 246 ARG A C 1
ATOM 1865 O O . ARG A 1 246 ? 14.844 17.322 14.680 1.00 95.38 246 ARG A O 1
ATOM 1872 N N . GLY A 1 247 ? 13.052 16.053 15.126 1.00 91.69 247 GLY A N 1
ATOM 1873 C CA . GLY A 1 247 ? 12.165 17.163 15.491 1.00 91.69 247 GLY A CA 1
ATOM 1874 C C . GLY A 1 247 ? 11.680 17.998 14.299 1.00 91.69 247 GLY A C 1
ATOM 1875 O O . GLY A 1 247 ? 11.208 19.117 14.483 1.00 91.69 247 GLY A O 1
ATOM 1876 N N . GLU A 1 248 ? 11.779 17.470 13.076 1.00 91.88 248 GLU A N 1
ATOM 1877 C CA . GLU A 1 248 ? 11.395 18.163 11.836 1.00 91.88 248 GLU A CA 1
ATOM 1878 C C . GLU A 1 248 ? 9.882 18.099 11.555 1.00 91.88 248 GLU A C 1
ATOM 1880 O O . GLU A 1 248 ? 9.408 18.715 10.602 1.00 91.88 248 GLU A O 1
ATOM 1885 N N . ASP A 1 249 ? 9.120 17.362 12.372 1.00 89.88 249 ASP A N 1
ATOM 1886 C CA . ASP A 1 249 ? 7.666 17.214 12.245 1.00 89.88 249 ASP A CA 1
ATOM 1887 C C . ASP A 1 249 ? 6.937 17.448 13.588 1.00 89.88 249 ASP A C 1
ATOM 1889 O O . ASP A 1 249 ? 6.432 16.511 14.221 1.00 89.88 249 ASP A O 1
ATOM 1893 N N . PRO A 1 250 ? 6.887 18.707 14.071 1.00 90.44 250 PRO A N 1
ATOM 1894 C CA . PRO A 1 250 ? 6.243 19.036 15.342 1.00 90.44 250 PRO A CA 1
ATOM 1895 C C . PRO A 1 250 ? 4.730 18.776 15.322 1.00 90.44 250 PRO A C 1
ATOM 1897 O O . PRO A 1 250 ? 4.140 18.517 16.368 1.00 90.44 250 PRO A O 1
ATOM 1900 N N . ALA A 1 251 ? 4.094 18.810 14.146 1.00 88.56 251 ALA A N 1
ATOM 1901 C CA . ALA A 1 251 ? 2.666 18.544 14.007 1.00 88.56 251 ALA A CA 1
ATOM 1902 C C . ALA A 1 251 ? 2.339 17.068 14.277 1.00 88.56 251 ALA A C 1
ATOM 1904 O O . ALA A 1 251 ? 1.389 16.774 15.008 1.00 88.56 251 ALA A O 1
ATOM 1905 N N . VAL A 1 252 ? 3.144 16.144 13.738 1.00 91.00 252 VAL A N 1
ATOM 1906 C CA . VAL A 1 252 ? 3.026 14.711 14.042 1.00 91.00 252 VAL A CA 1
ATOM 1907 C C . VAL A 1 252 ? 3.366 14.433 15.504 1.00 91.00 252 VAL A C 1
ATOM 1909 O O . VAL A 1 252 ? 2.615 13.718 16.165 1.00 91.00 252 VAL A O 1
ATOM 1912 N N . ALA A 1 253 ? 4.438 15.030 16.039 1.00 92.12 253 ALA A N 1
ATOM 1913 C CA . ALA A 1 253 ? 4.803 14.876 17.449 1.00 92.12 253 ALA A CA 1
ATOM 1914 C C . ALA A 1 253 ? 3.656 15.295 18.384 1.00 92.12 253 ALA A C 1
ATOM 1916 O O . ALA A 1 253 ? 3.300 14.558 19.305 1.00 92.12 253 ALA A O 1
ATOM 1917 N N . GLN A 1 254 ? 3.025 16.439 18.099 1.00 92.50 254 GLN A N 1
ATOM 1918 C CA . GLN A 1 254 ? 1.862 16.911 18.843 1.00 92.50 254 GLN A CA 1
ATOM 1919 C C . GLN A 1 254 ? 0.673 15.955 18.694 1.00 92.50 254 GLN A C 1
ATOM 1921 O O . GLN A 1 254 ? 0.059 15.602 19.691 1.00 92.50 254 GLN A O 1
ATOM 1926 N N . ALA A 1 255 ? 0.367 15.478 17.483 1.00 90.75 255 ALA A N 1
ATOM 1927 C CA . ALA A 1 255 ? -0.736 14.539 17.263 1.00 90.75 255 ALA A CA 1
ATOM 1928 C C . ALA A 1 255 ? -0.560 13.211 18.022 1.00 90.75 255 ALA A C 1
ATOM 1930 O O . ALA A 1 255 ? -1.547 12.636 18.484 1.00 90.75 255 ALA A O 1
ATOM 1931 N N . ILE A 1 256 ? 0.681 12.743 18.183 1.00 92.94 256 ILE A N 1
ATOM 1932 C CA . ILE A 1 256 ? 1.010 11.588 19.027 1.00 92.94 256 ILE A CA 1
ATOM 1933 C C . ILE A 1 256 ? 0.822 11.935 20.509 1.00 92.94 256 ILE A C 1
ATOM 1935 O O . ILE A 1 256 ? 0.181 11.174 21.232 1.00 92.94 256 ILE A O 1
ATOM 1939 N N . GLY A 1 257 ? 1.332 13.088 20.960 1.00 91.88 257 GLY A N 1
ATOM 1940 C CA . GLY A 1 257 ? 1.190 13.561 22.343 1.00 91.88 257 GLY A CA 1
ATOM 1941 C C . GLY A 1 257 ? -0.267 13.773 22.772 1.00 91.88 257 GLY A C 1
ATOM 1942 O O . GLY A 1 257 ? -0.636 13.425 23.890 1.00 91.88 257 GLY A O 1
ATOM 1943 N N . ASP A 1 258 ? -1.109 14.249 21.854 1.00 89.62 258 ASP A N 1
ATOM 1944 C CA . ASP A 1 258 ? -2.559 14.396 22.032 1.00 89.62 258 ASP A CA 1
ATOM 1945 C C . ASP A 1 258 ? -3.300 13.047 22.019 1.00 89.62 258 ASP A C 1
ATOM 1947 O O . ASP A 1 258 ? -4.506 12.989 22.253 1.00 89.62 258 ASP A O 1
ATOM 1951 N N . GLY A 1 259 ? -2.618 11.956 21.655 1.00 87.31 259 GLY A N 1
ATOM 1952 C CA . GLY A 1 259 ? -3.232 10.649 21.451 1.00 87.31 259 GLY A CA 1
ATOM 1953 C C . GLY A 1 259 ? -4.159 10.569 20.233 1.00 87.31 259 GLY A C 1
ATOM 1954 O O . GLY A 1 259 ? -4.922 9.606 20.135 1.00 87.31 259 GLY A O 1
ATOM 1955 N N . ARG A 1 260 ? -4.098 11.538 19.306 1.00 87.81 260 ARG A N 1
ATOM 1956 C CA . ARG A 1 260 ? -4.854 11.517 18.040 1.00 87.81 260 ARG A CA 1
ATOM 1957 C C . ARG A 1 260 ? -4.321 10.452 17.089 1.00 87.81 260 ARG A C 1
ATOM 1959 O O . ARG A 1 260 ? -5.110 9.769 16.444 1.00 87.81 260 ARG A O 1
ATOM 1966 N N . ILE A 1 261 ? -3.000 10.292 17.050 1.00 93.50 261 ILE A N 1
ATOM 1967 C CA . ILE A 1 261 ? -2.313 9.239 16.300 1.00 93.50 261 ILE A CA 1
ATOM 1968 C C . ILE A 1 261 ? -1.661 8.281 17.289 1.00 93.50 261 ILE A C 1
ATOM 1970 O O . ILE A 1 261 ? -0.976 8.706 18.220 1.00 93.50 261 ILE A O 1
ATOM 1974 N N . VAL A 1 262 ? -1.842 6.982 17.070 1.00 96.50 262 VAL A N 1
ATOM 1975 C CA . VAL A 1 262 ? -1.197 5.931 17.859 1.00 96.50 262 VAL A CA 1
ATOM 1976 C C . VAL A 1 262 ? -0.143 5.236 16.993 1.00 96.50 262 VAL A C 1
ATOM 1978 O O . VAL A 1 262 ? -0.506 4.605 16.000 1.00 96.50 262 VAL A O 1
ATOM 1981 N N . PRO A 1 263 ? 1.153 5.343 17.332 1.00 96.00 263 PRO A N 1
ATOM 1982 C CA . PRO A 1 263 ? 2.204 4.627 16.617 1.00 96.00 263 PRO A CA 1
ATOM 1983 C C . PRO A 1 263 ? 2.110 3.108 16.822 1.00 96.00 263 PRO A C 1
ATOM 1985 O O . PRO A 1 263 ? 1.848 2.655 17.937 1.00 96.00 263 PRO A O 1
ATOM 1988 N N . VAL A 1 264 ? 2.383 2.341 15.766 1.00 95.62 264 VAL A N 1
ATOM 1989 C CA . VAL A 1 264 ? 2.515 0.874 15.770 1.00 95.62 264 VAL A CA 1
ATOM 1990 C C . VAL A 1 264 ? 3.853 0.528 15.121 1.00 95.62 264 VAL A C 1
ATOM 1992 O O . VAL A 1 264 ? 4.048 0.839 13.946 1.00 95.62 264 VAL A O 1
ATOM 1995 N N . ARG A 1 265 ? 4.798 -0.064 15.857 1.00 92.44 265 ARG A N 1
ATOM 1996 C CA . ARG A 1 265 ? 6.199 -0.177 15.403 1.00 92.44 265 ARG A CA 1
ATOM 1997 C C . ARG A 1 265 ? 6.437 -1.316 14.435 1.00 92.44 265 ARG A C 1
ATOM 1999 O O . ARG A 1 265 ? 7.251 -1.181 13.530 1.00 92.44 265 ARG A O 1
ATOM 2006 N N . GLU A 1 266 ? 5.700 -2.400 14.604 1.00 91.50 266 GLU A N 1
ATOM 2007 C CA . GLU A 1 266 ? 5.782 -3.593 13.768 1.00 91.50 266 GLU A CA 1
ATOM 2008 C C . GLU A 1 266 ? 4.397 -4.205 13.557 1.00 91.50 266 GLU A C 1
ATOM 2010 O O . GLU A 1 266 ? 3.462 -3.964 14.322 1.00 91.50 266 GLU A O 1
ATOM 2015 N N . ILE A 1 267 ? 4.245 -5.011 12.509 1.00 89.69 267 ILE A N 1
ATOM 2016 C CA . ILE A 1 267 ? 2.942 -5.577 12.141 1.00 89.69 267 ILE A CA 1
ATOM 2017 C C . ILE A 1 267 ? 2.352 -6.487 13.221 1.00 89.69 267 ILE A C 1
ATOM 2019 O O . ILE A 1 267 ? 1.140 -6.479 13.439 1.00 89.69 267 ILE A O 1
ATOM 2023 N N . GLY A 1 268 ? 3.210 -7.184 13.972 1.00 90.62 268 GLY A N 1
ATOM 2024 C CA . GLY A 1 268 ? 2.811 -7.985 15.128 1.00 90.62 268 GLY A CA 1
ATOM 2025 C C . GLY A 1 268 ? 2.161 -7.167 16.251 1.00 90.62 268 GLY A C 1
ATOM 2026 O O . GLY A 1 268 ? 1.373 -7.715 17.017 1.00 90.62 268 GLY A O 1
ATOM 2027 N N . GLU A 1 269 ? 2.412 -5.856 16.323 1.00 93.62 269 GLU A N 1
ATOM 2028 C CA . GLU A 1 269 ? 1.821 -4.955 17.318 1.00 93.62 269 GLU A CA 1
ATOM 2029 C C . GLU A 1 269 ? 0.459 -4.388 16.897 1.00 93.62 269 GLU A C 1
ATOM 2031 O O . GLU A 1 269 ? -0.211 -3.770 17.729 1.00 93.62 269 GLU A O 1
ATOM 2036 N N . LEU A 1 270 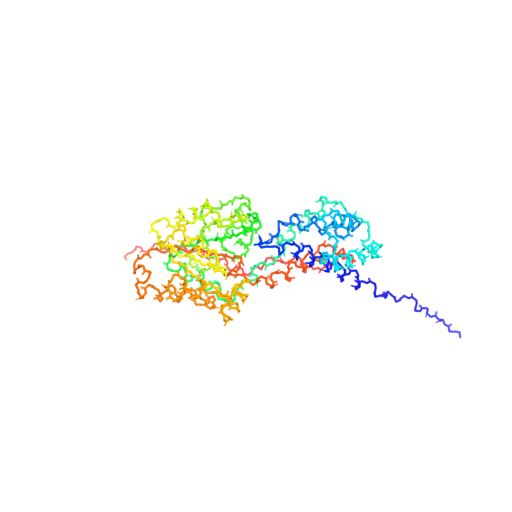? 0.013 -4.582 15.648 1.00 92.75 270 LEU A N 1
ATOM 2037 C CA . LEU A 1 270 ? -1.233 -3.984 15.156 1.00 92.75 270 LEU A CA 1
ATOM 2038 C C . LEU A 1 270 ? -2.437 -4.420 15.999 1.00 92.75 270 LEU A C 1
ATOM 2040 O O . LEU A 1 270 ? -3.166 -3.581 16.533 1.00 92.75 270 LEU A O 1
ATOM 2044 N N . VAL A 1 271 ? -2.621 -5.732 16.166 1.00 93.19 271 VAL A N 1
ATOM 2045 C CA . VAL A 1 271 ? -3.729 -6.262 16.969 1.00 93.19 271 VAL A CA 1
ATOM 2046 C C . VAL A 1 271 ? -3.542 -5.979 18.465 1.00 93.19 271 VAL A C 1
ATOM 2048 O O . VAL A 1 271 ? -4.469 -5.416 19.053 1.00 93.19 271 VAL A O 1
ATOM 2051 N N . PRO A 1 272 ? -2.376 -6.249 19.091 1.00 94.62 272 PRO A N 1
ATOM 2052 C CA . PRO A 1 272 ? -2.132 -5.874 20.487 1.00 94.62 272 PRO A CA 1
ATOM 2053 C C . PRO A 1 272 ? -2.374 -4.389 20.787 1.00 94.62 272 PRO A C 1
ATOM 2055 O O . PRO A 1 272 ? -2.839 -4.038 21.874 1.00 94.62 272 PRO A O 1
ATOM 2058 N N . THR A 1 273 ? -2.096 -3.498 19.831 1.00 95.00 273 THR A N 1
ATOM 2059 C CA . THR A 1 273 ? -2.378 -2.066 19.973 1.00 95.00 273 THR A CA 1
ATOM 2060 C C . THR A 1 273 ? -3.875 -1.796 20.008 1.00 95.00 273 THR A C 1
ATOM 2062 O O . THR A 1 273 ? -4.328 -1.073 20.894 1.00 95.00 273 THR A O 1
ATOM 2065 N N . ILE A 1 274 ? -4.656 -2.400 19.109 1.00 92.69 274 ILE A N 1
ATOM 2066 C CA . ILE A 1 274 ? -6.123 -2.288 19.126 1.00 92.69 274 ILE A CA 1
ATOM 2067 C C . ILE A 1 274 ? -6.683 -2.789 20.468 1.00 92.69 274 ILE A C 1
ATOM 2069 O O . ILE A 1 274 ? -7.474 -2.091 21.100 1.00 92.69 274 ILE A O 1
ATOM 2073 N N . GLU A 1 275 ? -6.215 -3.935 20.966 1.00 92.12 275 GLU A N 1
ATOM 2074 C CA . GLU A 1 275 ? -6.640 -4.472 22.266 1.00 92.12 275 GLU A CA 1
ATOM 2075 C C . GLU A 1 275 ? -6.291 -3.554 23.434 1.00 92.12 275 GLU A C 1
ATOM 2077 O O . GLU A 1 275 ? -7.077 -3.372 24.367 1.00 92.12 275 GLU A O 1
ATOM 2082 N N . ARG A 1 276 ? -5.081 -2.990 23.418 1.00 93.56 276 ARG A N 1
ATOM 2083 C CA . ARG A 1 276 ? -4.649 -2.028 24.427 1.00 93.56 276 ARG A CA 1
ATOM 2084 C C . ARG A 1 276 ? -5.568 -0.807 24.421 1.00 93.56 276 ARG A C 1
ATOM 2086 O O . ARG A 1 276 ? -6.021 -0.404 25.486 1.00 93.56 276 ARG A O 1
ATOM 2093 N N . LEU A 1 277 ? -5.898 -0.270 23.248 1.00 93.06 277 LEU A N 1
ATOM 2094 C CA . LEU A 1 277 ? -6.798 0.878 23.128 1.00 93.06 277 LEU A CA 1
ATOM 2095 C C . LEU A 1 277 ? -8.227 0.561 23.600 1.00 93.06 277 LEU A C 1
ATOM 2097 O O . LEU A 1 277 ? -8.851 1.421 24.218 1.00 93.06 277 LEU A O 1
ATOM 2101 N N . GLN A 1 278 ? -8.729 -0.659 23.378 1.00 90.44 278 GLN A N 1
ATOM 2102 C CA . GLN A 1 278 ? -10.011 -1.108 23.942 1.00 90.44 278 GLN A CA 1
ATOM 2103 C C . GLN A 1 278 ? -9.967 -1.178 25.474 1.00 90.44 278 GLN A C 1
ATOM 2105 O O . GLN A 1 278 ? -10.841 -0.622 26.132 1.00 90.44 278 GLN A O 1
ATOM 2110 N N . ARG A 1 279 ? -8.921 -1.783 26.057 1.00 91.19 279 ARG A N 1
ATOM 2111 C CA . ARG A 1 279 ? -8.749 -1.870 27.523 1.00 91.19 279 ARG A CA 1
ATOM 2112 C C . ARG A 1 279 ? -8.574 -0.510 28.197 1.00 91.19 279 ARG A C 1
ATOM 2114 O O . ARG A 1 279 ? -8.979 -0.334 29.338 1.00 91.19 279 ARG A O 1
ATOM 2121 N N . GLU A 1 280 ? -7.959 0.443 27.504 1.00 91.25 280 GLU A N 1
ATOM 2122 C CA . GLU A 1 280 ? -7.793 1.823 27.973 1.00 91.25 280 GLU A CA 1
ATOM 2123 C C . GLU A 1 280 ? -9.077 2.664 27.824 1.00 91.25 280 GLU A C 1
ATOM 2125 O O . GLU A 1 280 ? -9.069 3.843 28.172 1.00 91.25 280 GLU A O 1
ATOM 2130 N N . GLY A 1 281 ? -10.164 2.104 27.276 1.00 88.00 281 GLY A N 1
ATOM 2131 C CA . GLY A 1 281 ? -11.407 2.833 26.999 1.00 88.00 281 GLY A CA 1
ATOM 2132 C C . GLY A 1 281 ? -11.276 3.883 25.889 1.00 88.00 281 GLY A C 1
ATOM 2133 O O . GLY A 1 281 ? -12.152 4.730 25.729 1.00 88.00 281 GLY A O 1
ATOM 2134 N N . ARG A 1 282 ? -10.179 3.847 25.121 1.00 87.25 282 ARG A N 1
ATOM 2135 C CA . ARG A 1 282 ? -9.923 4.736 23.972 1.00 87.25 282 ARG A CA 1
ATOM 2136 C C . ARG A 1 282 ? -10.597 4.244 22.695 1.00 87.25 282 ARG A C 1
ATOM 2138 O O . ARG A 1 282 ? -10.814 5.029 21.779 1.00 87.25 282 ARG A O 1
ATOM 2145 N N . LEU A 1 283 ? -10.922 2.956 22.650 1.00 87.81 283 LEU A N 1
ATOM 2146 C CA . LEU A 1 283 ? -11.900 2.367 21.744 1.00 87.81 283 LEU A CA 1
ATOM 2147 C C . LEU A 1 283 ? -13.095 1.890 22.583 1.00 87.81 283 LEU A C 1
ATOM 2149 O O . LEU A 1 283 ? -12.878 1.424 23.704 1.00 87.81 283 LEU A O 1
ATOM 2153 N N . PRO A 1 284 ? -14.342 1.964 22.083 1.00 79.69 284 PRO A N 1
ATOM 2154 C CA . PRO A 1 284 ? -15.488 1.527 22.871 1.00 79.69 284 PRO A CA 1
ATOM 2155 C C . PRO A 1 284 ? -15.409 0.022 23.173 1.00 79.69 284 PRO A C 1
ATOM 2157 O O . PRO A 1 284 ? -15.207 -0.793 22.272 1.00 79.69 284 PRO A O 1
ATOM 2160 N N . GLU A 1 285 ? -15.613 -0.346 24.439 1.00 65.75 285 GLU A N 1
ATOM 2161 C CA . GLU A 1 285 ? -15.329 -1.680 25.007 1.00 65.75 285 GLU A CA 1
ATOM 2162 C C . GLU A 1 285 ? -16.157 -2.827 24.383 1.00 65.75 285 GLU A C 1
ATOM 2164 O O . GLU A 1 285 ? -15.802 -3.993 24.503 1.00 65.75 285 GLU A O 1
ATOM 2169 N N . ASN A 1 286 ? -17.224 -2.495 23.644 1.00 69.50 286 ASN A N 1
ATOM 2170 C CA . ASN A 1 286 ? -18.066 -3.430 22.885 1.00 69.50 286 ASN A CA 1
ATOM 2171 C C . ASN A 1 286 ? -18.312 -2.980 21.434 1.00 69.50 286 ASN A C 1
ATOM 2173 O O . ASN A 1 286 ? -19.240 -3.463 20.779 1.00 69.50 286 ASN A O 1
ATOM 2177 N N . ALA A 1 287 ? -17.539 -2.014 20.926 1.00 76.31 287 ALA A N 1
ATOM 2178 C CA . ALA A 1 287 ? -17.693 -1.607 19.539 1.00 76.31 287 ALA A CA 1
ATOM 2179 C C . ALA A 1 287 ? -17.299 -2.763 18.622 1.00 76.31 287 ALA A C 1
ATOM 2181 O O . ALA A 1 287 ? -16.190 -3.293 18.692 1.00 76.31 287 ALA A O 1
ATOM 2182 N N . LYS A 1 288 ? -18.197 -3.095 17.692 1.00 88.19 288 LYS A N 1
ATOM 2183 C CA . LYS A 1 288 ? -17.782 -3.758 16.459 1.00 88.19 288 LYS A CA 1
ATOM 2184 C C . LYS A 1 288 ? -16.787 -2.822 15.775 1.00 88.19 288 LYS A C 1
ATOM 2186 O O . LYS A 1 288 ? -17.066 -1.629 15.668 1.00 88.19 288 LYS A O 1
ATOM 2191 N N . LEU A 1 289 ? -15.643 -3.340 15.347 1.00 93.06 289 LEU A N 1
ATOM 2192 C CA . LEU A 1 289 ? -14.600 -2.533 14.718 1.00 93.06 289 LEU A CA 1
ATOM 2193 C C . LEU A 1 289 ? -14.591 -2.748 13.206 1.00 93.06 289 LEU A C 1
ATOM 2195 O O . LEU A 1 289 ? -14.844 -3.854 12.720 1.00 93.06 289 LEU A O 1
ATOM 2199 N N . ALA A 1 290 ? -14.265 -1.685 12.483 1.00 94.06 290 ALA A N 1
ATOM 2200 C CA . ALA A 1 290 ? -13.841 -1.744 11.095 1.00 94.06 290 ALA A CA 1
ATOM 2201 C C . ALA A 1 290 ? -12.418 -1.188 11.003 1.00 94.06 290 ALA A C 1
ATOM 2203 O O . ALA A 1 290 ? -12.154 -0.100 11.512 1.00 94.06 290 ALA A O 1
ATOM 2204 N N . LEU A 1 291 ? -11.513 -1.927 10.367 1.00 94.44 291 LEU A N 1
ATOM 2205 C CA . LEU A 1 291 ? -10.151 -1.490 10.087 1.00 94.44 291 LEU A CA 1
ATOM 2206 C C . LEU A 1 291 ? -10.028 -1.160 8.602 1.00 94.44 291 LEU A C 1
ATOM 2208 O O . LEU A 1 291 ? -10.155 -2.051 7.770 1.00 94.44 291 LEU A O 1
ATOM 2212 N N . ALA A 1 292 ? -9.723 0.088 8.271 1.00 94.50 292 ALA A N 1
ATOM 2213 C CA . ALA A 1 292 ? -9.275 0.465 6.938 1.00 94.50 292 ALA A CA 1
ATOM 2214 C C . ALA A 1 292 ? -7.749 0.553 6.938 1.00 94.50 292 ALA A C 1
ATOM 2216 O O . ALA A 1 292 ? -7.183 1.400 7.626 1.00 94.50 292 ALA A O 1
ATOM 2217 N N . SER A 1 293 ? -7.091 -0.340 6.203 1.00 92.44 293 SER A N 1
ATOM 2218 C CA . SER A 1 293 ? -5.630 -0.437 6.172 1.00 92.44 293 SER A CA 1
ATOM 2219 C C . SER A 1 293 ? -5.108 -0.196 4.770 1.00 92.44 293 SER A C 1
ATOM 2221 O O . SER A 1 293 ? -5.666 -0.722 3.800 1.00 92.44 293 SER A O 1
ATOM 2223 N N . ASP A 1 294 ? -4.004 0.534 4.660 1.00 88.81 294 ASP A N 1
ATOM 2224 C CA . ASP A 1 294 ? -3.273 0.615 3.402 1.00 88.81 294 ASP A CA 1
ATOM 2225 C C . ASP A 1 294 ? -2.515 -0.671 3.105 1.00 88.81 294 ASP A C 1
ATOM 2227 O O . ASP A 1 294 ? -1.367 -0.840 3.491 1.00 88.81 294 ASP A O 1
ATOM 2231 N N . VAL A 1 295 ? -3.154 -1.605 2.419 1.00 77.56 295 VAL A N 1
ATOM 2232 C CA . VAL A 1 295 ? -2.574 -2.931 2.187 1.00 77.56 295 VAL A CA 1
ATOM 2233 C C . VAL A 1 295 ? -1.236 -2.873 1.447 1.00 77.56 295 VAL A C 1
ATOM 2235 O O . VAL A 1 295 ? -0.361 -3.686 1.736 1.00 77.56 295 VAL A O 1
ATOM 2238 N N . ASP A 1 296 ? -1.065 -1.908 0.544 1.00 75.25 296 ASP A N 1
ATOM 2239 C CA . ASP A 1 296 ? 0.103 -1.828 -0.327 1.00 75.25 296 ASP A CA 1
ATOM 2240 C C . ASP A 1 296 ? 1.378 -1.564 0.476 1.00 75.25 296 ASP A C 1
ATOM 2242 O O . ASP A 1 296 ? 2.294 -2.379 0.471 1.00 75.25 296 ASP A O 1
ATOM 2246 N N . ASP A 1 297 ? 1.385 -0.477 1.245 1.00 75.19 297 ASP A N 1
ATOM 2247 C CA . ASP A 1 297 ? 2.572 -0.042 1.974 1.00 75.19 297 ASP A CA 1
ATOM 2248 C C . ASP A 1 297 ? 2.642 -0.615 3.397 1.00 75.19 297 ASP A C 1
ATOM 2250 O O . ASP A 1 297 ? 3.701 -0.557 4.017 1.00 75.19 297 ASP A O 1
ATOM 2254 N N . THR A 1 298 ? 1.549 -1.182 3.931 1.00 79.00 298 THR A N 1
ATOM 2255 C CA . THR A 1 298 ? 1.491 -1.655 5.330 1.00 79.00 298 THR A CA 1
ATOM 2256 C C . THR A 1 298 ? 1.492 -3.165 5.489 1.00 79.00 298 THR A C 1
ATOM 2258 O O . THR A 1 298 ? 1.863 -3.637 6.554 1.00 79.00 298 THR A O 1
ATOM 2261 N N . LEU A 1 299 ? 1.108 -3.952 4.482 1.00 84.62 299 LEU A N 1
ATOM 2262 C CA . LEU A 1 299 ? 1.134 -5.419 4.592 1.00 84.62 299 LEU A CA 1
ATOM 2263 C C . LEU A 1 299 ? 2.235 -6.058 3.747 1.00 84.62 299 LEU A C 1
ATOM 2265 O O . LEU A 1 299 ? 2.537 -7.236 3.950 1.00 84.62 299 LEU A O 1
ATOM 2269 N N . LEU A 1 300 ? 2.840 -5.306 2.825 1.00 84.44 300 LEU A N 1
ATOM 2270 C CA . LEU A 1 300 ? 3.811 -5.817 1.864 1.00 84.44 300 LEU A CA 1
ATOM 2271 C C . LEU A 1 300 ? 5.193 -5.185 2.064 1.00 84.44 300 LEU A C 1
ATOM 2273 O O . LEU A 1 300 ? 5.345 -3.998 2.335 1.00 84.44 300 LEU A O 1
ATOM 2277 N N . ASN A 1 301 ? 6.225 -6.002 1.887 1.00 85.50 301 ASN A N 1
ATOM 2278 C CA . ASN A 1 301 ? 7.597 -5.580 1.691 1.00 85.50 301 ASN A CA 1
ATOM 2279 C C . ASN A 1 301 ? 7.750 -5.077 0.250 1.00 85.50 301 ASN A C 1
ATOM 2281 O O . ASN A 1 301 ? 7.980 -5.853 -0.682 1.00 85.50 301 ASN A O 1
ATOM 2285 N N . ASN A 1 302 ? 7.593 -3.768 0.078 1.00 78.81 302 ASN A N 1
ATOM 2286 C CA . ASN A 1 302 ? 7.651 -3.123 -1.229 1.00 78.81 302 ASN A CA 1
ATOM 2287 C C . ASN A 1 302 ? 9.023 -3.186 -1.897 1.00 78.81 302 ASN A C 1
ATOM 2289 O O . ASN A 1 302 ? 9.068 -3.221 -3.125 1.00 78.81 302 ASN A O 1
ATOM 2293 N N . ASP A 1 303 ? 10.110 -3.221 -1.124 1.00 78.12 303 ASP A N 1
ATOM 2294 C CA . ASP A 1 303 ? 11.463 -3.339 -1.672 1.00 78.12 303 ASP A CA 1
ATOM 2295 C C . ASP A 1 303 ? 11.643 -4.721 -2.307 1.00 78.12 303 ASP A C 1
ATOM 2297 O O . ASP A 1 303 ? 11.938 -4.822 -3.496 1.00 78.12 303 ASP A O 1
ATOM 2301 N N . LEU A 1 304 ? 11.311 -5.788 -1.569 1.00 83.75 304 LEU A N 1
ATOM 2302 C CA . LEU A 1 304 ? 11.324 -7.150 -2.109 1.00 83.75 304 LEU A CA 1
ATOM 2303 C C . LEU A 1 304 ? 10.383 -7.288 -3.312 1.00 83.75 304 LEU A C 1
ATOM 2305 O O . LEU A 1 304 ? 10.727 -7.924 -4.306 1.00 83.75 304 LEU A O 1
ATOM 2309 N N . ARG A 1 305 ? 9.189 -6.687 -3.248 1.00 84.19 305 ARG A N 1
ATOM 2310 C CA . ARG A 1 305 ? 8.267 -6.697 -4.387 1.00 84.19 305 ARG A CA 1
ATOM 2311 C C . ARG A 1 305 ? 8.879 -6.028 -5.607 1.00 84.19 305 ARG A C 1
ATOM 2313 O O . ARG A 1 305 ? 8.753 -6.563 -6.704 1.00 84.19 305 ARG A O 1
ATOM 2320 N N . ARG A 1 306 ? 9.508 -4.868 -5.426 1.00 79.12 306 ARG A N 1
ATOM 2321 C CA . ARG A 1 306 ? 10.153 -4.130 -6.507 1.00 79.12 306 ARG A CA 1
ATOM 2322 C C . ARG A 1 306 ? 11.254 -4.966 -7.152 1.00 79.12 306 ARG A C 1
ATOM 2324 O O . ARG A 1 306 ? 11.295 -5.041 -8.375 1.00 79.12 306 ARG A O 1
ATOM 2331 N N . ASP A 1 307 ? 12.066 -5.651 -6.353 1.00 81.94 307 ASP A N 1
ATOM 2332 C CA . ASP A 1 307 ? 13.114 -6.543 -6.856 1.00 81.94 307 ASP A CA 1
ATOM 2333 C C . ASP A 1 307 ? 12.528 -7.689 -7.697 1.00 81.94 307 ASP A C 1
ATOM 2335 O O . ASP A 1 307 ? 13.001 -7.962 -8.802 1.00 81.94 307 ASP A O 1
ATOM 2339 N N . LEU A 1 308 ? 11.439 -8.310 -7.230 1.00 84.19 308 LEU A N 1
ATOM 2340 C CA . LEU A 1 308 ? 10.726 -9.353 -7.978 1.00 84.19 308 LEU A CA 1
ATOM 2341 C C . LEU A 1 308 ? 10.098 -8.816 -9.273 1.00 84.19 308 LEU A C 1
ATOM 2343 O O . LEU A 1 308 ? 10.165 -9.473 -10.311 1.00 84.19 308 LEU A O 1
ATOM 2347 N N . GLN A 1 309 ? 9.521 -7.613 -9.235 1.00 83.12 309 GLN A N 1
ATOM 2348 C CA . GLN A 1 309 ? 8.979 -6.925 -10.411 1.00 83.12 309 GLN A CA 1
ATOM 2349 C C . GLN A 1 309 ? 10.069 -6.605 -11.433 1.00 83.12 309 GLN A C 1
ATOM 2351 O O . GLN A 1 309 ? 9.852 -6.772 -12.635 1.00 83.12 309 GLN A O 1
ATOM 2356 N N . HIS A 1 310 ? 11.242 -6.171 -10.974 1.00 83.00 310 HIS A N 1
ATOM 2357 C CA . HIS A 1 310 ? 12.383 -5.881 -11.834 1.00 83.00 310 HIS A CA 1
ATOM 2358 C C . HIS A 1 310 ? 12.907 -7.151 -12.500 1.00 83.00 310 HIS A C 1
ATOM 2360 O O . HIS A 1 310 ? 13.098 -7.144 -13.713 1.00 83.00 310 HIS A O 1
ATOM 2366 N N . ALA A 1 311 ? 13.068 -8.239 -11.741 1.00 83.81 311 ALA A N 1
ATOM 2367 C CA . ALA A 1 311 ? 13.496 -9.529 -12.274 1.00 83.81 311 ALA A CA 1
ATOM 2368 C C . ALA A 1 311 ? 12.511 -10.071 -13.326 1.00 83.81 311 ALA A C 1
ATOM 2370 O O . ALA A 1 311 ? 12.914 -10.365 -14.447 1.00 83.81 311 ALA A O 1
ATOM 2371 N N . ALA A 1 312 ? 11.210 -10.096 -13.017 1.00 85.06 312 ALA A N 1
ATOM 2372 C CA . ALA A 1 312 ? 10.187 -10.567 -13.954 1.00 85.06 312 ALA A CA 1
ATOM 2373 C C . ALA A 1 312 ? 10.118 -9.704 -15.229 1.00 85.06 312 ALA A C 1
ATOM 2375 O O . ALA A 1 312 ? 10.006 -10.222 -16.339 1.00 85.06 312 ALA A O 1
ATOM 2376 N N . THR A 1 313 ? 10.232 -8.378 -15.086 1.00 84.56 313 THR A N 1
ATOM 2377 C CA . THR A 1 313 ? 10.268 -7.465 -16.239 1.00 84.56 313 THR A CA 1
ATOM 2378 C C . THR A 1 313 ? 11.512 -7.709 -17.089 1.00 84.56 313 THR A C 1
ATOM 2380 O O . THR A 1 313 ? 11.414 -7.718 -18.314 1.00 84.56 313 THR A O 1
ATOM 2383 N N . LEU A 1 314 ? 12.671 -7.916 -16.456 1.00 85.81 314 LEU A N 1
ATOM 2384 C CA . LEU A 1 314 ? 13.930 -8.200 -17.139 1.00 85.81 314 LEU A CA 1
ATOM 2385 C C . LEU A 1 314 ? 13.829 -9.481 -17.968 1.00 85.81 314 LEU A C 1
ATOM 2387 O O . LEU A 1 314 ? 14.235 -9.463 -19.130 1.00 85.81 314 LEU A O 1
ATOM 2391 N N . ASP A 1 315 ? 13.231 -10.535 -17.416 1.00 83.62 315 ASP A N 1
ATOM 2392 C CA . ASP A 1 315 ? 12.991 -11.800 -18.116 1.00 83.62 315 ASP A CA 1
ATOM 2393 C C . ASP A 1 315 ? 12.029 -11.633 -19.304 1.00 83.62 315 ASP A C 1
ATOM 2395 O O . ASP A 1 315 ? 12.248 -12.211 -20.368 1.00 83.62 315 ASP A O 1
ATOM 2399 N N . ALA A 1 316 ? 10.988 -10.804 -19.167 1.00 84.75 316 ALA A N 1
ATOM 2400 C CA . ALA A 1 316 ? 10.013 -10.570 -20.235 1.00 84.75 316 ALA A CA 1
ATOM 2401 C C . ALA A 1 316 ? 10.583 -9.779 -21.426 1.00 84.75 316 ALA A C 1
ATOM 2403 O O . ALA A 1 316 ? 10.155 -9.977 -22.565 1.00 84.75 316 ALA A O 1
ATOM 2404 N N . VAL A 1 317 ? 11.532 -8.867 -21.182 1.00 81.56 317 VAL A N 1
ATOM 2405 C CA . VAL A 1 317 ? 12.100 -7.985 -22.222 1.00 81.56 317 VAL A CA 1
ATOM 2406 C C . VAL A 1 317 ? 13.468 -8.433 -22.729 1.00 81.56 317 VAL A C 1
ATOM 2408 O O . VAL A 1 317 ? 13.926 -7.954 -23.770 1.00 81.56 317 VAL A O 1
ATOM 2411 N N . SER A 1 318 ? 14.131 -9.340 -22.015 1.00 77.50 318 SER A N 1
ATOM 2412 C CA . SER A 1 318 ? 15.354 -9.991 -22.470 1.00 77.50 318 SER A CA 1
ATOM 2413 C C . SER A 1 318 ? 14.940 -11.255 -23.212 1.00 77.50 318 SER A C 1
ATOM 2415 O O . SER A 1 318 ? 14.669 -12.261 -22.564 1.00 77.50 318 SER A O 1
ATOM 2417 N N . PRO A 1 319 ? 14.852 -11.256 -24.557 1.00 55.84 319 PRO A N 1
ATOM 2418 C CA . PRO A 1 319 ? 14.635 -12.498 -25.274 1.00 55.84 319 PRO A CA 1
ATOM 2419 C C . PRO A 1 319 ? 15.773 -13.439 -24.890 1.00 55.84 319 PRO A C 1
ATOM 2421 O O . PRO A 1 319 ? 16.935 -13.190 -25.223 1.00 55.84 319 PRO A O 1
ATOM 2424 N N . ALA A 1 320 ? 15.439 -14.494 -24.151 1.00 46.12 320 ALA A N 1
ATOM 2425 C CA . ALA A 1 320 ? 16.366 -15.572 -23.900 1.00 46.12 320 ALA A CA 1
ATOM 2426 C C . ALA A 1 320 ? 16.927 -16.026 -25.253 1.00 46.12 320 ALA A C 1
ATOM 2428 O O . ALA A 1 320 ? 16.206 -16.130 -26.254 1.00 46.12 320 ALA A O 1
ATOM 2429 N N . ALA A 1 321 ? 18.231 -16.279 -25.296 1.00 38.44 321 ALA A N 1
ATOM 2430 C CA . ALA A 1 321 ? 18.814 -17.085 -26.349 1.00 38.44 321 ALA A CA 1
ATOM 2431 C C . ALA A 1 321 ? 18.126 -18.466 -26.313 1.00 38.44 321 ALA A C 1
ATOM 2433 O O . ALA A 1 321 ? 18.536 -19.357 -25.580 1.00 38.44 321 ALA A O 1
ATOM 2434 N N . GLY A 1 322 ? 17.032 -18.617 -27.063 1.00 32.91 322 GLY A N 1
ATOM 2435 C CA . GLY A 1 322 ? 16.201 -19.819 -27.072 1.00 32.91 322 GLY A CA 1
ATOM 2436 C C . GLY A 1 322 ? 15.312 -19.997 -25.829 1.00 32.91 322 GLY A C 1
ATOM 2437 O O . GLY A 1 322 ? 15.505 -19.334 -24.812 1.00 32.91 322 GLY A O 1
ATOM 2438 N N . PRO A 1 323 ? 14.304 -20.886 -25.906 1.00 30.42 323 PRO A N 1
ATOM 2439 C CA . PRO A 1 323 ? 13.409 -21.165 -24.788 1.00 30.42 323 PRO A CA 1
ATOM 2440 C C . PRO A 1 323 ? 14.214 -21.674 -23.588 1.00 30.42 323 PRO A C 1
ATOM 2442 O O . PRO A 1 323 ? 14.837 -22.736 -23.651 1.00 30.42 323 PRO A O 1
ATOM 2445 N N . SER A 1 324 ? 14.191 -20.930 -22.483 1.00 35.50 324 SER A N 1
ATOM 2446 C CA . SER A 1 324 ? 14.619 -21.461 -21.198 1.00 35.50 324 SER A CA 1
ATOM 2447 C C . SER A 1 324 ? 13.592 -22.512 -20.772 1.00 35.50 324 SER A C 1
ATOM 2449 O O . SER A 1 324 ? 12.397 -22.248 -20.650 1.00 35.50 324 SER A O 1
ATOM 2451 N N . ASN A 1 325 ? 14.045 -23.750 -20.581 1.00 32.75 325 ASN A N 1
ATOM 2452 C CA . ASN A 1 325 ? 13.246 -24.824 -19.993 1.00 32.75 325 ASN A CA 1
ATOM 2453 C C . ASN A 1 325 ? 13.070 -24.583 -18.484 1.00 32.75 325 ASN A C 1
ATOM 2455 O O . ASN A 1 325 ? 13.489 -25.402 -17.666 1.00 32.75 325 ASN A O 1
ATOM 2459 N N . HIS A 1 326 ? 12.458 -23.466 -18.101 1.00 34.34 326 HIS A N 1
ATOM 2460 C CA . HIS A 1 326 ? 11.833 -23.377 -16.793 1.00 34.34 326 HIS A CA 1
ATOM 2461 C C . HIS A 1 326 ? 10.412 -23.918 -16.939 1.00 34.34 326 HIS A C 1
ATOM 2463 O O . HIS A 1 326 ? 9.618 -23.344 -17.687 1.00 34.34 326 HIS A O 1
ATOM 2469 N N . PRO A 1 327 ? 10.075 -25.053 -16.297 1.00 30.03 327 PRO A N 1
ATOM 2470 C CA . PRO A 1 327 ? 8.689 -25.473 -16.258 1.00 30.03 327 PRO A CA 1
ATOM 2471 C C . PRO A 1 327 ? 7.876 -24.342 -15.615 1.00 30.03 327 PRO A C 1
ATOM 2473 O O . PRO A 1 327 ? 8.379 -23.694 -14.690 1.00 30.03 327 PRO A O 1
ATOM 2476 N N . PRO A 1 328 ? 6.637 -24.094 -16.080 1.00 34.03 328 PRO A N 1
ATOM 2477 C CA . PRO A 1 328 ? 5.742 -23.186 -15.381 1.00 34.03 328 PRO A CA 1
ATOM 2478 C C . PRO A 1 328 ? 5.723 -23.586 -13.908 1.00 34.03 328 PRO A C 1
ATOM 2480 O O . PRO A 1 328 ? 5.744 -24.782 -13.595 1.00 34.03 328 PRO A O 1
ATOM 2483 N N . ALA A 1 329 ? 5.711 -22.600 -13.010 1.00 36.25 329 ALA A N 1
ATOM 2484 C CA . ALA A 1 329 ? 5.467 -22.844 -11.599 1.00 36.25 329 ALA A CA 1
ATOM 2485 C C . ALA A 1 329 ? 4.129 -23.587 -11.490 1.00 36.25 329 ALA A C 1
ATOM 2487 O O . ALA A 1 329 ? 3.053 -22.999 -11.583 1.00 36.25 329 ALA A O 1
ATOM 2488 N N . HIS A 1 330 ? 4.195 -24.915 -11.410 1.00 30.03 330 HIS A N 1
ATOM 2489 C CA . HIS A 1 330 ? 3.014 -25.739 -11.285 1.00 30.03 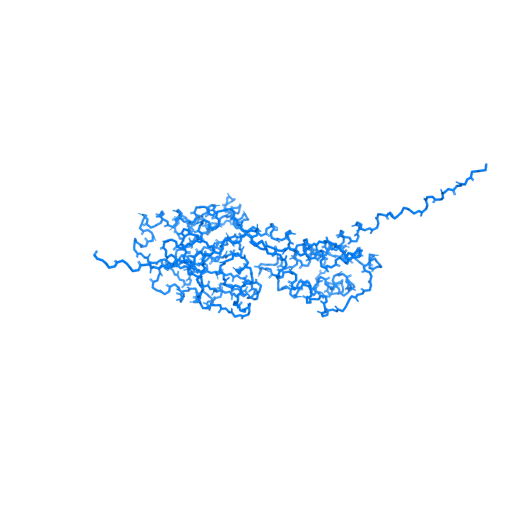330 HIS A CA 1
ATOM 2490 C C . HIS A 1 330 ? 2.303 -25.328 -9.994 1.00 30.03 330 HIS A C 1
ATOM 2492 O O . HIS A 1 330 ? 2.967 -25.143 -8.967 1.00 30.03 330 HIS A O 1
ATOM 2498 N N . PRO A 1 331 ? 0.965 -25.227 -9.997 1.00 33.03 331 PRO A N 1
ATOM 2499 C CA . PRO A 1 331 ? 0.229 -25.130 -8.753 1.00 33.03 331 PRO A CA 1
ATOM 2500 C C . PRO A 1 331 ? 0.583 -26.355 -7.909 1.00 33.03 331 PRO A C 1
ATOM 2502 O O . PRO A 1 331 ? 0.468 -27.492 -8.364 1.00 33.03 331 PRO A O 1
ATOM 2505 N N . ASN A 1 332 ? 1.058 -26.107 -6.691 1.00 35.12 332 ASN A N 1
ATOM 2506 C CA . ASN A 1 332 ? 1.374 -27.127 -5.702 1.00 35.12 332 ASN A CA 1
ATOM 2507 C C . ASN A 1 332 ? 0.172 -28.092 -5.551 1.00 35.12 332 ASN A C 1
ATOM 2509 O O . ASN A 1 332 ? -0.877 -27.663 -5.062 1.00 35.12 332 ASN A O 1
ATOM 2513 N N . PRO A 1 333 ? 0.273 -29.379 -5.944 1.00 32.00 333 PRO A N 1
ATOM 2514 C CA . PRO A 1 333 ? -0.849 -30.317 -5.871 1.00 32.00 333 PRO A CA 1
ATOM 2515 C C . PRO A 1 333 ? -1.124 -30.821 -4.443 1.00 32.00 333 PRO A C 1
ATOM 2517 O O . PRO A 1 333 ? -2.000 -31.656 -4.236 1.00 32.00 333 PRO A O 1
ATOM 2520 N N . SER A 1 334 ? -0.435 -30.291 -3.430 1.00 36.38 334 SER A N 1
ATOM 2521 C CA . SER A 1 334 ? -0.610 -30.676 -2.026 1.00 36.38 334 SER A CA 1
ATOM 2522 C C . SER A 1 334 ? -1.678 -29.831 -1.317 1.00 36.38 334 SER A C 1
ATOM 2524 O O . SER A 1 334 ? -1.447 -29.314 -0.227 1.00 36.38 334 SER A O 1
ATOM 2526 N N . ARG A 1 335 ? -2.866 -29.675 -1.918 1.00 34.72 335 ARG A N 1
ATOM 2527 C CA . ARG A 1 335 ? -4.076 -29.304 -1.165 1.00 34.72 335 ARG A CA 1
ATOM 2528 C C . ARG A 1 335 ? -4.765 -30.608 -0.749 1.00 34.72 335 ARG A C 1
ATOM 2530 O O . ARG A 1 335 ? -5.290 -31.294 -1.627 1.00 34.72 335 ARG A O 1
ATOM 2537 N N . PRO A 1 336 ? -4.795 -30.984 0.543 1.00 33.72 336 PRO A N 1
ATOM 2538 C CA . PRO A 1 336 ? -5.695 -32.041 0.977 1.00 33.72 336 PRO A CA 1
ATOM 2539 C C . PRO A 1 336 ? -7.127 -31.592 0.671 1.00 33.72 336 PRO A C 1
ATOM 2541 O O . PRO A 1 336 ? -7.565 -30.527 1.111 1.00 33.72 336 PRO A O 1
ATOM 2544 N N . GLN A 1 337 ? -7.842 -32.378 -0.134 1.00 32.91 337 GLN A N 1
ATOM 2545 C CA . GLN A 1 337 ? -9.270 -32.164 -0.331 1.00 32.91 337 GLN A CA 1
ATOM 2546 C C . GLN A 1 337 ? -9.971 -32.272 1.029 1.00 32.91 337 GLN A C 1
ATOM 2548 O O . GLN A 1 337 ? -9.686 -33.215 1.775 1.00 32.91 337 GLN A O 1
ATOM 2553 N N . PRO A 1 338 ? -10.874 -31.344 1.386 1.00 33.38 338 PRO A N 1
ATOM 2554 C CA . PRO A 1 338 ? -11.669 -31.503 2.588 1.00 33.38 338 PRO A CA 1
ATOM 2555 C C . PRO A 1 338 ? -12.551 -32.737 2.403 1.00 33.38 338 PRO A C 1
ATOM 2557 O O . PRO A 1 338 ? -13.395 -32.788 1.508 1.00 33.38 338 PRO A O 1
ATOM 2560 N N . SER A 1 339 ? -12.329 -33.747 3.245 1.00 33.00 339 SER A N 1
ATOM 2561 C CA . SER A 1 339 ? -13.206 -34.903 3.346 1.00 33.00 339 SER A CA 1
ATOM 2562 C C . SER A 1 339 ? -14.627 -34.409 3.595 1.00 33.00 339 SER A C 1
ATOM 2564 O O . SER A 1 339 ? -14.877 -33.697 4.572 1.00 33.00 339 SER A O 1
ATOM 2566 N N . THR A 1 340 ? -15.552 -34.791 2.725 1.00 36.41 340 THR A N 1
ATOM 2567 C CA . THR A 1 340 ? -16.986 -34.640 2.942 1.00 36.41 340 THR A CA 1
ATOM 2568 C C . THR A 1 340 ? -17.360 -35.343 4.242 1.00 36.41 340 THR A C 1
ATOM 2570 O O . THR A 1 340 ? -17.417 -36.571 4.310 1.00 36.41 340 THR A O 1
ATOM 2573 N N . TRP A 1 341 ? -17.573 -34.559 5.294 1.00 32.31 341 TRP A N 1
ATOM 2574 C CA . TRP A 1 341 ? -18.120 -35.047 6.548 1.00 32.31 341 TRP A CA 1
ATOM 2575 C C . TRP A 1 341 ? -19.613 -35.303 6.325 1.00 32.31 341 TRP A C 1
ATOM 2577 O O . TRP A 1 341 ? -20.387 -34.371 6.108 1.00 32.31 341 TRP A O 1
ATOM 2587 N N . HIS A 1 342 ? -20.012 -36.574 6.316 1.00 34.50 342 HIS A N 1
ATOM 2588 C CA . HIS A 1 342 ? -21.417 -36.962 6.342 1.00 34.50 342 HIS A CA 1
ATOM 2589 C C . HIS A 1 342 ? -21.897 -36.973 7.798 1.00 34.50 342 HIS A C 1
ATOM 2591 O O . HIS A 1 342 ? -21.327 -37.710 8.604 1.00 34.50 342 HIS A O 1
ATOM 2597 N N . PRO A 1 343 ? -22.947 -36.218 8.162 1.00 33.00 343 PRO A N 1
ATOM 2598 C CA . PRO A 1 343 ? -23.577 -36.386 9.457 1.00 33.00 343 PRO A CA 1
ATOM 2599 C C . PRO A 1 343 ? -24.397 -37.679 9.429 1.00 33.00 343 PRO A C 1
ATOM 2601 O O . PRO A 1 343 ? -25.441 -37.764 8.784 1.00 33.00 343 PRO A O 1
ATOM 2604 N N . THR A 1 344 ? -23.931 -38.710 10.130 1.00 38.12 344 THR A N 1
ATOM 2605 C CA . THR A 1 344 ? -24.796 -39.829 10.502 1.00 38.12 344 THR A CA 1
ATOM 2606 C C . THR A 1 344 ? -25.760 -39.350 11.577 1.00 38.12 344 THR A C 1
ATOM 2608 O O . THR A 1 344 ? -25.360 -39.067 12.706 1.00 38.12 344 THR A O 1
ATOM 2611 N N . HIS A 1 345 ? -27.038 -39.264 11.214 1.00 41.97 345 HIS A N 1
ATOM 2612 C CA . HIS A 1 345 ? -28.141 -39.219 12.161 1.00 41.97 345 HIS A CA 1
ATOM 2613 C C . HIS A 1 345 ? -28.073 -40.449 13.074 1.00 41.97 345 HIS A C 1
ATOM 2615 O O . HIS A 1 345 ? -28.260 -41.576 12.621 1.00 41.97 345 HIS A O 1
ATOM 2621 N N . GLY A 1 346 ? -27.807 -40.223 14.358 1.00 31.67 346 GLY A N 1
ATOM 2622 C CA . GLY A 1 346 ? -28.034 -41.192 15.421 1.00 31.67 346 GLY A CA 1
ATOM 2623 C C . GLY A 1 346 ? -29.238 -40.749 16.237 1.00 31.67 346 GLY A C 1
ATOM 2624 O O . GLY A 1 346 ? -29.108 -39.905 17.116 1.00 31.67 346 GLY A O 1
ATOM 2625 N N . SER A 1 347 ? -30.408 -41.288 15.905 1.00 39.28 347 SER A N 1
ATOM 2626 C CA . SER A 1 347 ? -31.571 -41.302 16.787 1.00 39.28 347 SER A CA 1
ATOM 2627 C C . SER A 1 347 ? -31.448 -42.490 17.738 1.00 39.28 347 SER A C 1
ATOM 2629 O O . SER A 1 347 ? -31.440 -43.626 17.267 1.00 39.28 347 SER A O 1
ATOM 2631 N N . ALA A 1 348 ? -31.362 -42.213 19.038 1.00 38.62 348 ALA A N 1
ATOM 2632 C CA . ALA A 1 348 ? -31.984 -42.941 20.151 1.00 38.62 348 ALA A CA 1
ATOM 2633 C C . ALA A 1 348 ? -31.658 -42.202 21.452 1.00 38.62 348 ALA A C 1
ATOM 2635 O O . ALA A 1 348 ? -30.449 -42.023 21.726 1.00 38.62 348 ALA A O 1
#